Protein AF-0000000084919855 (afdb_homodimer)

Structure (mmCIF, N/CA/C/O backbone):
data_AF-0000000084919855-model_v1
#
loop_
_entity.id
_entity.type
_entity.pdbx_description
1 polymer 'Heat shock protein Hsp20'
#
loop_
_atom_site.group_PDB
_atom_site.id
_atom_site.type_symbol
_atom_site.label_atom_id
_atom_site.label_alt_id
_atom_site.label_comp_id
_atom_site.label_asym_id
_atom_site.label_entity_id
_atom_site.label_seq_id
_atom_site.pdbx_PDB_ins_code
_atom_site.Cartn_x
_atom_site.Cartn_y
_atom_site.Cartn_z
_atom_site.occupancy
_atom_site.B_iso_or_equiv
_atom_site.auth_seq_id
_atom_site.auth_comp_id
_atom_site.auth_asym_id
_atom_site.auth_atom_id
_atom_site.pdbx_PDB_model_num
ATOM 1 N N . MET A 1 1 ? 7.09 44.875 13.195 1 25.19 1 MET A N 1
ATOM 2 C CA . MET A 1 1 ? 6.082 43.844 13.383 1 25.19 1 MET A CA 1
ATOM 3 C C . MET A 1 1 ? 6.629 42.469 12.977 1 25.19 1 MET A C 1
ATOM 5 O O . MET A 1 1 ? 6.809 42.219 11.789 1 25.19 1 MET A O 1
ATOM 9 N N . SER A 1 2 ? 7.645 41.812 13.727 1 29.2 2 SER A N 1
ATOM 10 C CA . SER A 1 2 ? 8.617 40.781 13.391 1 29.2 2 SER A CA 1
ATOM 11 C C . SER A 1 2 ? 7.945 39.438 13.18 1 29.2 2 SER A C 1
ATOM 13 O O . SER A 1 2 ? 7.234 38.969 14.062 1 29.2 2 SER A O 1
ATOM 15 N N . LEU A 1 3 ? 7.383 39.25 12 1 31.14 3 LEU A N 1
ATOM 16 C CA . LEU A 1 3 ? 6.719 38.062 11.508 1 31.14 3 LEU A CA 1
ATOM 17 C C . LEU A 1 3 ? 7.523 36.812 11.867 1 31.14 3 LEU A C 1
ATOM 19 O O . LEU A 1 3 ? 8.531 36.5 11.227 1 31.14 3 LEU A O 1
ATOM 23 N N . VAL A 1 4 ? 7.641 36.5 13.18 1 34.22 4 VAL A N 1
ATOM 24 C CA . VAL A 1 4 ? 8.234 35.219 13.562 1 34.22 4 VAL A CA 1
ATOM 25 C C . VAL A 1 4 ? 7.484 34.094 12.875 1 34.22 4 VAL A C 1
ATOM 27 O O . VAL A 1 4 ? 6.297 33.875 13.133 1 34.22 4 VAL A O 1
ATOM 30 N N . LYS A 1 5 ? 7.68 33.812 11.625 1 37.69 5 LYS A N 1
ATOM 31 C CA . LYS A 1 5 ? 7.195 32.656 10.875 1 37.69 5 LYS A CA 1
ATOM 32 C C . LYS A 1 5 ? 7.277 31.391 11.727 1 37.69 5 LYS A C 1
ATOM 34 O O . LYS A 1 5 ? 8.367 30.984 12.141 1 37.69 5 LYS A O 1
ATOM 39 N N . ARG A 1 6 ? 6.246 31.125 12.586 1 36.41 6 ARG A N 1
ATOM 40 C CA . ARG A 1 6 ? 6.02 29.922 13.391 1 36.41 6 ARG A CA 1
ATOM 41 C C . ARG A 1 6 ? 6.379 28.672 12.617 1 36.41 6 ARG A C 1
ATOM 43 O O . ARG A 1 6 ? 6.012 28.516 11.453 1 36.41 6 ARG A O 1
ATOM 50 N N . ASN A 1 7 ? 7.555 28.078 12.953 1 34.56 7 ASN A N 1
ATOM 51 C CA . ASN A 1 7 ? 8.227 26.875 12.484 1 34.56 7 ASN A CA 1
ATOM 52 C C . ASN A 1 7 ? 7.258 25.703 12.383 1 34.56 7 ASN A C 1
ATOM 54 O O . ASN A 1 7 ? 6.668 25.297 13.383 1 34.56 7 ASN A O 1
ATOM 58 N N . THR A 1 8 ? 6.316 25.531 11.398 1 39.16 8 THR A N 1
ATOM 59 C CA . THR A 1 8 ? 5.539 24.391 10.93 1 39.16 8 THR A CA 1
ATOM 60 C C . THR A 1 8 ? 6.293 23.094 11.156 1 39.16 8 THR A C 1
ATOM 62 O O . THR A 1 8 ? 7.227 22.766 10.414 1 39.16 8 THR A O 1
ATOM 65 N N . VAL A 1 9 ? 6.59 22.719 12.414 1 36.38 9 VAL A N 1
ATOM 66 C CA . VAL A 1 9 ? 7.391 21.531 12.68 1 36.38 9 VAL A CA 1
ATOM 67 C C . VAL A 1 9 ? 6.602 20.281 12.281 1 36.38 9 VAL A C 1
ATOM 69 O O . VAL A 1 9 ? 5.562 19.984 12.875 1 36.38 9 VAL A O 1
ATOM 72 N N . PHE A 1 10 ? 6.031 19.969 11.102 1 43.09 10 PHE A N 1
ATOM 73 C CA . PHE A 1 10 ? 5.695 18.562 10.93 1 43.09 10 PHE A CA 1
ATOM 74 C C . PHE A 1 10 ? 6.754 17.672 11.562 1 43.09 10 PHE A C 1
ATOM 76 O O . PHE A 1 10 ? 7.941 17.984 11.539 1 43.09 10 PHE A O 1
ATOM 83 N N . PRO A 1 11 ? 6.516 16.766 12.594 1 42.44 11 PRO A N 1
ATOM 84 C CA . PRO A 1 11 ? 7.422 15.953 13.406 1 42.44 11 PRO A CA 1
ATOM 85 C C . PRO A 1 11 ? 8.695 15.555 12.664 1 42.44 11 PRO A C 1
ATOM 87 O O . PRO A 1 11 ? 8.703 15.516 11.43 1 42.44 11 PRO A O 1
ATOM 90 N N . SER A 1 12 ? 9.883 15.703 13.32 1 37.47 12 SER A N 1
ATOM 91 C CA . SER A 1 12 ? 11.086 14.875 13.328 1 37.47 12 SER A CA 1
ATOM 92 C C . SER A 1 12 ? 10.734 13.398 13.242 1 37.47 12 SER A C 1
ATOM 94 O O . SER A 1 12 ? 9.93 12.898 14.031 1 37.47 12 SER A O 1
ATOM 96 N N . LEU A 1 13 ? 10.469 12.828 12.086 1 40.84 13 LEU A N 1
ATOM 97 C CA . LEU A 1 13 ? 10.547 11.398 11.805 1 40.84 13 LEU A CA 1
ATOM 98 C C . LEU A 1 13 ? 11.562 10.719 12.711 1 40.84 13 LEU A C 1
ATOM 100 O O . LEU A 1 13 ? 12.758 10.695 12.406 1 40.84 13 LEU A O 1
ATOM 104 N N . LEU A 1 14 ? 11.539 11.164 14.008 1 37.69 14 LEU A N 1
ATOM 105 C CA . LEU A 1 14 ? 12.367 10.195 14.719 1 37.69 14 LEU A CA 1
ATOM 106 C C . LEU A 1 14 ? 12 8.766 14.32 1 37.69 14 LEU A C 1
ATOM 108 O O . LEU A 1 14 ? 10.906 8.297 14.641 1 37.69 14 LEU A O 1
ATOM 112 N N . ASN A 1 15 ? 12.164 8.461 13.117 1 40.59 15 ASN A N 1
ATOM 113 C CA . ASN A 1 15 ? 12.25 7.078 12.672 1 40.59 15 ASN A CA 1
ATOM 114 C C . ASN A 1 15 ? 12.758 6.16 13.781 1 40.59 15 ASN A C 1
ATOM 116 O O . ASN A 1 15 ? 13.961 5.965 13.93 1 40.59 15 ASN A O 1
ATOM 120 N N . GLU A 1 16 ? 12.336 6.488 15.016 1 38.56 16 GLU A N 1
ATOM 121 C CA . GLU A 1 16 ? 12.906 5.469 15.891 1 38.56 16 GLU A CA 1
ATOM 122 C C . GLU A 1 16 ? 12.672 4.066 15.328 1 38.56 16 GLU A C 1
ATOM 124 O O . GLU A 1 16 ? 11.539 3.711 14.992 1 38.56 16 GLU A O 1
ATOM 129 N N . ILE A 1 17 ? 13.508 3.689 14.531 1 38.44 17 ILE A N 1
ATOM 130 C CA . ILE A 1 17 ? 13.758 2.303 14.156 1 38.44 17 ILE A CA 1
ATOM 131 C C . ILE A 1 17 ? 13.383 1.376 15.305 1 38.44 17 ILE A C 1
ATOM 133 O O . ILE A 1 17 ? 13.977 1.434 16.391 1 38.44 17 ILE A O 1
ATOM 137 N N . LEU A 1 18 ? 12.164 1.296 15.781 1 38.28 18 LEU A N 1
ATOM 138 C CA . LEU A 1 18 ? 11.898 0.243 16.75 1 38.28 18 LEU A CA 1
ATOM 139 C C . LEU A 1 18 ? 12.906 -0.895 16.609 1 38.28 18 LEU A C 1
ATOM 141 O O . LEU A 1 18 ? 13.305 -1.242 15.5 1 38.28 18 LEU A O 1
ATOM 145 N N . ASN A 1 19 ? 13.57 -1.181 17.656 1 37.03 19 ASN A N 1
ATOM 146 C CA . ASN A 1 19 ? 14.727 -2.002 18 1 37.03 19 ASN A CA 1
ATOM 147 C C . ASN A 1 19 ? 14.836 -3.23 17.109 1 37.03 19 ASN A C 1
ATOM 149 O O . ASN A 1 19 ? 13.891 -3.562 16.391 1 37.03 19 ASN A O 1
ATOM 153 N N . THR A 1 20 ? 15.555 -4.27 17.766 1 36.66 20 THR A N 1
ATOM 154 C CA . THR A 1 20 ? 16.578 -5.273 18.016 1 36.66 20 THR A CA 1
ATOM 155 C C . THR A 1 20 ? 16.047 -6.676 17.734 1 36.66 20 THR A C 1
ATOM 157 O O . THR A 1 20 ? 15.359 -7.262 18.578 1 36.66 20 THR A O 1
ATOM 160 N N . ASP A 1 21 ? 15 -7.016 17.078 1 36.41 21 ASP A N 1
ATOM 161 C CA . ASP A 1 21 ? 15.328 -8.422 17.297 1 36.41 21 ASP A CA 1
ATOM 162 C C . ASP A 1 21 ? 16.828 -8.672 17.156 1 36.41 21 ASP A C 1
ATOM 164 O O . ASP A 1 21 ? 17.484 -8.07 16.312 1 36.41 21 ASP A O 1
ATOM 168 N N . TRP A 1 22 ? 17.547 -9.109 18.25 1 33.41 22 TRP A N 1
ATOM 169 C CA . TRP A 1 22 ? 18.859 -9.648 18.625 1 33.41 22 TRP A CA 1
ATOM 170 C C . TRP A 1 22 ? 19.484 -10.398 17.469 1 33.41 22 TRP A C 1
ATOM 172 O O . TRP A 1 22 ? 20.641 -10.82 17.547 1 33.41 22 TRP A O 1
ATOM 182 N N . TYR A 1 23 ? 18.812 -11.219 16.562 1 34.75 23 TYR A N 1
ATOM 183 C CA . TYR A 1 23 ? 19.844 -11.891 15.797 1 34.75 23 TYR A CA 1
ATOM 184 C C . TYR A 1 23 ? 20.609 -10.914 14.906 1 34.75 23 TYR A C 1
ATOM 186 O O . TYR A 1 23 ? 20.031 -9.922 14.438 1 34.75 23 TYR A O 1
ATOM 194 N N . GLY A 1 24 ? 21.938 -10.492 15.039 1 36.06 24 GLY A N 1
ATOM 195 C CA . GLY A 1 24 ? 23.109 -9.773 14.531 1 36.06 24 GLY A CA 1
ATOM 196 C C . GLY A 1 24 ? 22.984 -9.414 13.062 1 36.06 24 GLY A C 1
ATOM 197 O O . GLY A 1 24 ? 23.938 -8.93 12.461 1 36.06 24 GLY A O 1
ATOM 198 N N . GLY A 1 25 ? 22.391 -10.188 12.094 1 37.81 25 GLY A N 1
ATOM 199 C CA . GLY A 1 25 ? 22.75 -9.844 10.727 1 37.81 25 GLY A CA 1
ATOM 200 C C . GLY A 1 25 ? 22.297 -8.461 10.312 1 37.81 25 GLY A C 1
ATOM 201 O O . GLY A 1 25 ? 21.406 -7.883 10.938 1 37.81 25 GLY A O 1
ATOM 202 N N . LEU A 1 26 ? 23.188 -7.578 9.68 1 35.09 26 LEU A N 1
ATOM 203 C CA . LEU A 1 26 ? 23.109 -6.348 8.906 1 35.09 26 LEU A CA 1
ATOM 204 C C . LEU A 1 26 ? 21.75 -6.199 8.234 1 35.09 26 LEU A C 1
ATOM 206 O O . LEU A 1 26 ? 21.609 -6.418 7.031 1 35.09 26 LEU A O 1
ATOM 210 N N . GLU A 1 27 ? 20.781 -6.895 8.562 1 38.62 27 GLU A N 1
ATOM 211 C CA . GLU A 1 27 ? 19.641 -6.523 7.727 1 38.62 27 GLU A CA 1
ATOM 212 C C . GLU A 1 27 ? 19.438 -5.012 7.715 1 38.62 27 GLU A C 1
ATOM 214 O O . GLU A 1 27 ? 19.531 -4.359 8.758 1 38.62 27 GLU A O 1
ATOM 219 N N . ASN A 1 28 ? 19.969 -4.242 6.734 1 38.31 28 ASN A N 1
ATOM 220 C CA . ASN A 1 28 ? 19.625 -2.857 6.41 1 38.31 28 ASN A CA 1
ATOM 221 C C . ASN A 1 28 ? 18.312 -2.432 7.051 1 38.31 28 ASN A C 1
ATOM 223 O O . ASN A 1 28 ? 17.281 -3.066 6.84 1 38.31 28 ASN A O 1
ATOM 227 N N . ASN A 1 29 ? 18.359 -2.045 8.258 1 38.75 29 ASN A N 1
ATOM 228 C CA . ASN A 1 29 ? 17.344 -1.278 8.969 1 38.75 29 ASN A CA 1
ATOM 229 C C . ASN A 1 29 ? 16.531 -0.406 8.023 1 38.75 29 ASN A C 1
ATOM 231 O O . ASN A 1 29 ? 16.766 0.798 7.922 1 38.75 29 ASN A O 1
ATOM 235 N N . THR A 1 30 ? 16.516 -0.644 6.75 1 43.97 30 THR A N 1
ATOM 236 C CA . THR A 1 30 ? 15.492 0.142 6.074 1 43.97 30 THR A CA 1
ATOM 237 C C . THR A 1 30 ? 14.242 0.254 6.941 1 43.97 30 THR A C 1
ATOM 239 O O . THR A 1 30 ? 13.672 -0.759 7.352 1 43.97 30 THR A O 1
ATOM 242 N N . SER A 1 31 ? 14.258 1.083 7.988 1 46 31 SER A N 1
ATOM 243 C CA . SER A 1 31 ? 13.234 1.506 8.938 1 46 31 SER A CA 1
ATOM 244 C C . SER A 1 31 ? 11.836 1.152 8.43 1 46 31 SER A C 1
ATOM 246 O O . SER A 1 31 ? 11.484 1.475 7.293 1 46 31 SER A O 1
ATOM 248 N N . ASN A 1 32 ? 11.336 0.035 8.719 1 59.5 32 ASN A N 1
ATOM 249 C CA . ASN A 1 32 ? 9.93 -0.349 8.656 1 59.5 32 ASN A CA 1
ATOM 250 C C . ASN A 1 32 ? 9.016 0.85 8.867 1 59.5 32 ASN A C 1
ATOM 252 O O . ASN A 1 32 ? 8.25 0.887 9.836 1 59.5 32 ASN A O 1
ATOM 256 N N . THR A 1 33 ? 9.344 1.941 8.289 1 78.81 33 THR A N 1
ATOM 257 C CA . THR A 1 33 ? 8.508 3.121 8.453 1 78.81 33 THR A CA 1
ATOM 258 C C . THR A 1 33 ? 7.512 3.244 7.301 1 78.81 33 THR A C 1
ATOM 260 O O . THR A 1 33 ? 7.867 3.039 6.141 1 78.81 33 THR A O 1
ATOM 263 N N . ALA A 1 34 ? 6.234 3.27 7.715 1 90.62 34 ALA A N 1
ATOM 264 C CA . ALA A 1 34 ? 5.199 3.527 6.715 1 90.62 34 ALA A CA 1
ATOM 265 C C . ALA A 1 34 ? 5.414 4.879 6.043 1 90.62 34 ALA A C 1
ATOM 267 O O . ALA A 1 34 ? 5.461 5.914 6.715 1 90.62 34 ALA A O 1
ATOM 268 N N . PRO A 1 35 ? 5.652 4.914 4.738 1 92.44 35 PRO A N 1
ATOM 269 C CA . PRO A 1 35 ? 5.84 6.184 4.039 1 92.44 35 PRO A CA 1
ATOM 270 C C . PRO A 1 35 ? 4.68 7.152 4.254 1 92.44 35 PRO A C 1
ATOM 272 O O . PRO A 1 35 ? 3.523 6.73 4.328 1 92.44 35 PRO A O 1
ATOM 275 N N . VAL A 1 36 ? 5 8.492 4.273 1 94.12 36 VAL A N 1
ATOM 276 C CA . VAL A 1 36 ? 3.998 9.5 4.613 1 94.12 36 VAL A CA 1
ATOM 277 C C . VAL A 1 36 ? 4.043 10.641 3.6 1 94.12 36 VAL A C 1
ATOM 279 O O . VAL A 1 36 ? 5.125 11.055 3.176 1 94.12 36 VAL A O 1
ATOM 282 N N . ASN A 1 37 ? 2.91 11.094 3.15 1 93.44 37 ASN A N 1
ATOM 283 C CA . ASN A 1 37 ? 2.734 12.367 2.461 1 93.44 37 ASN A CA 1
ATOM 284 C C . ASN A 1 37 ? 1.953 13.359 3.312 1 93.44 37 ASN A C 1
ATOM 286 O O . ASN A 1 37 ? 0.963 13 3.949 1 93.44 37 ASN A O 1
ATOM 290 N N . ILE A 1 38 ? 2.418 14.547 3.393 1 94.44 38 ILE A N 1
ATOM 291 C CA . ILE A 1 38 ? 1.712 15.625 4.086 1 94.44 38 ILE A CA 1
ATOM 292 C C . ILE A 1 38 ? 1.534 16.812 3.146 1 94.44 38 ILE A C 1
ATOM 294 O O . ILE A 1 38 ? 2.5 17.281 2.541 1 94.44 38 ILE A O 1
ATOM 298 N N . LYS A 1 39 ? 0.313 17.203 3.053 1 93.5 39 LYS A N 1
ATOM 299 C CA . LYS A 1 39 ? -0.05 18.359 2.252 1 93.5 39 LYS A CA 1
ATOM 300 C C . LYS A 1 39 ? -0.802 19.391 3.088 1 93.5 39 LYS A C 1
ATOM 302 O O . LYS A 1 39 ? -1.518 19.031 4.027 1 93.5 39 LYS A O 1
ATOM 307 N N . GLU A 1 40 ? -0.591 20.641 2.676 1 89.75 40 GLU A N 1
ATOM 308 C CA . GLU A 1 40 ? -1.304 21.734 3.338 1 89.75 40 GLU A CA 1
ATOM 309 C C . GLU A 1 40 ? -2.02 22.625 2.324 1 89.75 40 GLU A C 1
ATOM 311 O O . GLU A 1 40 ? -1.466 22.938 1.271 1 89.75 40 GLU A O 1
ATOM 316 N N . ASN A 1 41 ? -3.236 22.922 2.592 1 88 41 ASN A N 1
ATOM 317 C CA . ASN A 1 41 ? -3.961 23.953 1.864 1 88 41 ASN A CA 1
ATOM 318 C C . ASN A 1 41 ? -4.562 24.984 2.814 1 88 41 ASN A C 1
ATOM 320 O O . ASN A 1 41 ? -4.246 25 4.004 1 88 41 ASN A O 1
ATOM 324 N N . GLU A 1 42 ? -5.293 25.891 2.35 1 87.31 42 GLU A N 1
ATOM 325 C CA . GLU A 1 42 ? -5.812 27 3.156 1 87.31 42 GLU A CA 1
ATOM 326 C C . GLU A 1 42 ? -6.773 26.484 4.227 1 87.31 42 GLU A C 1
ATOM 328 O O . GLU A 1 42 ? -6.871 27.078 5.309 1 87.31 42 GLU A O 1
ATOM 333 N N . LYS A 1 43 ? -7.34 25.359 3.984 1 92.12 43 LYS A N 1
ATOM 334 C CA . LYS A 1 43 ? -8.438 24.922 4.848 1 92.12 43 LYS A CA 1
ATOM 335 C C . LYS A 1 43 ? -7.988 23.781 5.766 1 92.12 43 LYS A C 1
ATOM 337 O O . LYS A 1 43 ? -8.516 23.641 6.871 1 92.12 43 LYS A O 1
ATOM 342 N N . ASP A 1 44 ? -7.121 22.953 5.277 1 93.94 44 ASP A N 1
ATOM 343 C CA . ASP A 1 44 ? -6.793 21.766 6.062 1 93.94 44 ASP A CA 1
ATOM 344 C C . ASP A 1 44 ? -5.406 21.25 5.703 1 93.94 44 ASP A C 1
ATOM 346 O O . ASP A 1 44 ? -4.746 21.766 4.809 1 93.94 44 ASP A O 1
ATOM 350 N N . TYR A 1 45 ? -4.91 20.328 6.539 1 93.88 45 TYR A N 1
ATOM 351 C CA . TYR A 1 45 ? -3.797 19.453 6.227 1 93.88 45 TYR A CA 1
ATOM 352 C C . TYR A 1 45 ? -4.293 18.062 5.844 1 93.88 45 TYR A C 1
ATOM 354 O O . TYR A 1 45 ? -5.285 17.578 6.395 1 93.88 45 TYR A O 1
ATOM 362 N N . THR A 1 46 ? -3.58 17.516 4.941 1 96.44 46 THR A N 1
ATOM 363 C CA . THR A 1 46 ? -3.832 16.125 4.625 1 96.44 46 THR A CA 1
ATOM 364 C C . THR A 1 46 ? -2.594 15.266 4.906 1 96.44 46 THR A C 1
ATOM 366 O O . THR A 1 46 ? -1.496 15.594 4.453 1 96.44 46 THR A O 1
ATOM 369 N N . LEU A 1 47 ? -2.773 14.305 5.699 1 96.69 47 LEU A N 1
ATOM 370 C CA . LEU A 1 47 ? -1.729 13.328 6.016 1 96.69 47 LEU A CA 1
ATOM 371 C C . LEU A 1 47 ? -2.098 11.945 5.488 1 96.69 47 LEU A C 1
ATOM 373 O O . LEU A 1 47 ? -3.162 11.422 5.812 1 96.69 47 LEU A O 1
ATOM 377 N N . GLU A 1 48 ? -1.247 11.406 4.605 1 97 48 GLU A N 1
ATOM 378 C CA . GLU A 1 48 ? -1.47 10.07 4.055 1 97 48 GLU A CA 1
ATOM 379 C C . GLU A 1 48 ? -0.347 9.117 4.453 1 97 48 GLU A C 1
ATOM 381 O O . GLU A 1 48 ? 0.833 9.43 4.293 1 97 48 GLU A O 1
ATOM 386 N N . LEU A 1 49 ? -0.722 7.973 4.957 1 96.06 49 LEU A N 1
ATOM 387 C CA . LEU A 1 49 ? 0.219 6.914 5.312 1 96.06 49 LEU A CA 1
ATOM 388 C C . LEU A 1 49 ? 0.012 5.688 4.434 1 96.06 49 LEU A C 1
ATOM 390 O O . LEU A 1 49 ? -1.121 5.238 4.238 1 96.06 49 LEU A O 1
ATOM 394 N N . LEU A 1 50 ? 1.076 5.27 3.852 1 93.75 50 LEU A N 1
ATOM 395 C CA . LEU A 1 50 ? 1.014 4.055 3.043 1 93.75 50 LEU A CA 1
ATOM 396 C C . LEU A 1 50 ? 1.063 2.812 3.926 1 93.75 50 LEU A C 1
ATOM 398 O O . LEU A 1 50 ? 2.086 2.531 4.555 1 93.75 50 LEU A O 1
ATOM 402 N N . ALA A 1 51 ? -0.056 2.057 3.951 1 94.25 51 ALA A N 1
ATOM 403 C CA . ALA A 1 51 ? -0.168 0.866 4.793 1 94.25 51 ALA A CA 1
ATOM 404 C C . ALA A 1 51 ? -1 -0.213 4.105 1 94.25 51 ALA A C 1
ATOM 406 O O . ALA A 1 51 ? -2.062 -0.596 4.598 1 94.25 51 ALA A O 1
ATOM 407 N N . PRO A 1 52 ? -0.505 -0.744 3.105 1 95.19 52 PRO A N 1
ATOM 408 C CA . PRO A 1 52 ? -1.271 -1.781 2.41 1 95.19 52 PRO A CA 1
ATOM 409 C C . PRO A 1 52 ? -1.37 -3.078 3.211 1 95.19 52 PRO A C 1
ATOM 411 O O . PRO A 1 52 ? -0.515 -3.352 4.059 1 95.19 52 PRO A O 1
ATOM 414 N N . GLY A 1 53 ? -2.377 -3.879 2.889 1 94.62 53 GLY A N 1
ATOM 415 C CA . GLY A 1 53 ? -2.525 -5.207 3.463 1 94.62 53 GLY A CA 1
ATOM 416 C C . GLY A 1 53 ? -3.08 -5.188 4.875 1 94.62 53 GLY A C 1
ATOM 417 O O . GLY A 1 53 ? -3.045 -6.203 5.574 1 94.62 53 GLY A O 1
ATOM 418 N N . ARG A 1 54 ? -3.566 -4.02 5.238 1 94 54 ARG A N 1
ATOM 419 C CA . ARG A 1 54 ? -4.117 -3.875 6.582 1 94 54 ARG A CA 1
ATOM 420 C C . ARG A 1 54 ? -5.641 -3.783 6.539 1 94 54 ARG A C 1
ATOM 422 O O . ARG A 1 54 ? -6.23 -3.662 5.465 1 94 54 ARG A O 1
ATOM 429 N N . GLU A 1 55 ? -6.199 -3.996 7.73 1 94.75 55 GLU A N 1
ATOM 430 C CA . GLU A 1 55 ? -7.605 -3.674 7.957 1 94.75 55 GLU A CA 1
ATOM 431 C C . GLU A 1 55 ? -7.75 -2.459 8.867 1 94.75 55 GLU A C 1
ATOM 433 O O . GLU A 1 55 ? -6.832 -2.123 9.617 1 94.75 55 GLU A O 1
ATOM 438 N N . LYS A 1 56 ? -8.938 -1.83 8.781 1 94.88 56 LYS A N 1
ATOM 439 C CA . LYS A 1 56 ? -9.188 -0.621 9.555 1 94.88 56 LYS A CA 1
ATOM 440 C C . LYS A 1 56 ? -8.945 -0.866 11.047 1 94.88 56 LYS A C 1
ATOM 442 O O . LYS A 1 56 ? -8.422 0.003 11.742 1 94.88 56 LYS A O 1
ATOM 447 N N . GLU A 1 57 ? -9.281 -2.055 11.5 1 94.81 57 GLU A N 1
ATOM 448 C CA . GLU A 1 57 ? -9.227 -2.367 12.922 1 94.81 57 GLU A CA 1
ATOM 449 C C . GLU A 1 57 ? -7.793 -2.598 13.383 1 94.81 57 GLU A C 1
ATOM 451 O O . GLU A 1 57 ? -7.52 -2.641 14.586 1 94.81 57 GLU A O 1
ATOM 456 N N . ASP A 1 58 ? -6.922 -2.711 12.438 1 94.44 58 ASP A N 1
ATOM 457 C CA . ASP A 1 58 ? -5.531 -2.994 12.781 1 94.44 58 ASP A CA 1
ATOM 458 C C . ASP A 1 58 ? -4.844 -1.757 13.359 1 94.44 58 ASP A C 1
ATOM 460 O O . ASP A 1 58 ? -3.82 -1.868 14.031 1 94.44 58 ASP A O 1
ATOM 464 N N . PHE A 1 59 ? -5.398 -0.593 13.086 1 96.06 59 PHE A N 1
ATOM 465 C CA . PHE A 1 59 ? -4.695 0.646 13.406 1 96.06 59 PHE A CA 1
ATOM 466 C C . PHE A 1 59 ? -5.043 1.121 14.812 1 96.06 59 PHE A C 1
ATOM 468 O O . PHE A 1 59 ? -6.207 1.088 15.211 1 96.06 59 PHE A O 1
ATOM 475 N N . ASN A 1 60 ? -4.031 1.454 15.492 1 96.5 60 ASN A N 1
ATOM 476 C CA . ASN A 1 60 ? -4.176 2.227 16.719 1 96.5 60 ASN A CA 1
ATOM 477 C C . ASN A 1 60 ? -3.828 3.695 16.5 1 96.5 60 ASN A C 1
ATOM 479 O O . ASN A 1 60 ? -2.691 4.027 16.156 1 96.5 60 ASN A O 1
ATOM 483 N N . ILE A 1 61 ? -4.785 4.547 16.703 1 96.75 61 ILE A N 1
ATOM 484 C CA . ILE A 1 61 ? -4.617 5.977 16.453 1 96.75 61 ILE A CA 1
ATOM 485 C C . ILE A 1 61 ? -4.945 6.758 17.734 1 96.75 61 ILE A C 1
ATOM 487 O O . ILE A 1 61 ? -6.023 6.598 18.297 1 96.75 61 ILE A O 1
ATOM 491 N N . GLU A 1 62 ? -4.02 7.598 18.062 1 96.25 62 GLU A N 1
ATOM 492 C CA . GLU A 1 62 ? -4.203 8.391 19.281 1 96.25 62 GLU A CA 1
ATOM 493 C C . GLU A 1 62 ? -3.709 9.82 19.078 1 96.25 62 GLU A C 1
ATOM 495 O O . GLU A 1 62 ? -2.732 10.055 18.375 1 96.25 62 GLU A O 1
ATOM 500 N N . ILE A 1 63 ? -4.426 10.68 19.734 1 94.81 63 ILE A N 1
ATOM 501 C CA . ILE A 1 63 ? -3.965 12.062 19.812 1 94.81 63 ILE A CA 1
ATOM 502 C C . ILE A 1 63 ? -3.844 12.484 21.266 1 94.81 63 ILE A C 1
ATOM 504 O O . ILE A 1 63 ? -4.785 12.328 22.047 1 94.81 63 ILE A O 1
ATOM 508 N N . ASP A 1 64 ? -2.674 12.938 21.594 1 93.31 64 ASP A N 1
ATOM 509 C CA . ASP A 1 64 ? -2.414 13.445 22.938 1 93.31 64 ASP A CA 1
ATOM 510 C C . ASP A 1 64 ? -1.489 14.656 22.906 1 93.31 64 ASP A C 1
ATOM 512 O O . ASP A 1 64 ? -0.37 14.578 22.391 1 93.31 64 ASP A O 1
ATOM 516 N N . LYS A 1 65 ? -1.929 15.828 23.453 1 90.94 65 LYS A N 1
ATOM 517 C CA . LYS A 1 65 ? -1.137 17.062 23.516 1 90.94 65 LYS A CA 1
ATOM 518 C C . LYS A 1 65 ? -0.58 17.422 22.141 1 90.94 65 LYS A C 1
ATOM 520 O O . LYS A 1 65 ? 0.625 17.641 22 1 90.94 65 LYS A O 1
ATOM 525 N N . ASN A 1 66 ? -1.316 17.391 21.156 1 91.56 66 ASN A N 1
ATOM 526 C CA . ASN A 1 66 ? -1.021 17.828 19.797 1 91.56 66 ASN A CA 1
ATOM 527 C C . ASN A 1 66 ? -0.077 16.859 19.094 1 91.56 66 ASN A C 1
ATOM 529 O O . ASN A 1 66 ? 0.58 17.219 18.125 1 91.56 66 ASN A O 1
ATOM 533 N N . ILE A 1 67 ? -0.025 15.664 19.734 1 93.38 67 ILE A N 1
ATOM 534 C CA . ILE A 1 67 ? 0.787 14.633 19.094 1 93.38 67 ILE A CA 1
ATOM 535 C C . ILE A 1 67 ? -0.116 13.531 18.547 1 93.38 67 ILE A C 1
ATOM 537 O O . ILE A 1 67 ? -0.881 12.922 19.297 1 93.38 67 ILE A O 1
ATOM 541 N N . LEU A 1 68 ? -0.117 13.352 17.281 1 95.19 68 LEU A N 1
ATOM 542 C CA . LEU A 1 68 ? -0.825 12.258 16.625 1 95.19 68 LEU A CA 1
ATOM 543 C C . LEU A 1 68 ? 0.065 11.023 16.531 1 95.19 68 LEU A C 1
ATOM 545 O O . LEU A 1 68 ? 1.161 11.094 15.961 1 95.19 68 LEU A O 1
ATOM 549 N N . SER A 1 69 ? -0.362 9.898 17.125 1 94.56 69 SER A N 1
ATOM 550 C CA . SER A 1 69 ? 0.369 8.633 17.062 1 94.56 69 SER A CA 1
ATOM 551 C C . SER A 1 69 ? -0.421 7.578 16.281 1 94.56 69 SER A C 1
ATOM 553 O O . SER A 1 69 ? -1.599 7.352 16.578 1 94.56 69 SER A O 1
ATOM 555 N N . VAL A 1 70 ? 0.226 7 15.312 1 95.56 70 VAL A N 1
ATOM 556 C CA . VAL A 1 70 ? -0.381 5.93 14.531 1 95.56 70 VAL A CA 1
ATOM 557 C C . VAL A 1 70 ? 0.505 4.688 14.578 1 95.56 70 VAL A C 1
ATOM 559 O O . VAL A 1 70 ? 1.709 4.766 14.328 1 95.56 70 VAL A O 1
ATOM 562 N N . SER A 1 71 ? -0.094 3.605 14.938 1 93.88 71 SER A N 1
ATOM 563 C CA . SER A 1 71 ? 0.714 2.393 15.008 1 93.88 71 SER A CA 1
ATOM 564 C C . SER A 1 71 ? -0.095 1.167 14.594 1 93.88 71 SER A C 1
ATOM 566 O O . SER A 1 71 ? -1.325 1.176 14.664 1 93.88 71 SER A O 1
ATOM 568 N N . VAL A 1 72 ? 0.576 0.207 14.078 1 91.94 72 VAL A N 1
ATOM 569 C CA . VAL A 1 72 ? 0.039 -1.121 13.805 1 91.94 72 VAL A CA 1
ATOM 570 C C . VAL A 1 72 ? 1 -2.186 14.328 1 91.94 72 VAL A C 1
ATOM 572 O O . VAL A 1 72 ? 2.219 -2.053 14.195 1 91.94 72 VAL A O 1
ATOM 575 N N . LEU A 1 73 ? 0.5 -3.16 14.961 1 84.12 73 LEU A N 1
ATOM 576 C CA . LEU A 1 73 ? 1.31 -4.27 15.445 1 84.12 73 LEU A CA 1
ATOM 577 C C . LEU A 1 73 ? 1.076 -5.523 14.609 1 84.12 73 LEU A C 1
ATOM 579 O O . LEU A 1 73 ? -0.055 -5.801 14.203 1 84.12 73 LEU A O 1
ATOM 583 N N . ASP A 1 74 ? 2.234 -5.887 14.125 1 72 74 ASP A N 1
ATOM 584 C CA . ASP A 1 74 ? 2.139 -7.117 13.344 1 72 74 ASP A CA 1
ATOM 585 C C . ASP A 1 74 ? 1.481 -8.234 14.156 1 72 74 ASP A C 1
ATOM 587 O O . ASP A 1 74 ? 1.79 -8.414 15.336 1 72 74 ASP A O 1
ATOM 591 N N . GLU A 1 75 ? 0.285 -8.406 13.992 1 58.38 75 GLU A N 1
ATOM 592 C CA . GLU A 1 75 ? -0.12 -9.641 14.648 1 58.38 75 GLU A CA 1
ATOM 593 C C . GLU A 1 75 ? 0.761 -10.812 14.211 1 58.38 75 GLU A C 1
ATOM 595 O O . GLU A 1 75 ? 1.326 -10.789 13.117 1 58.38 75 GLU A O 1
ATOM 600 N N . LYS A 1 76 ? 1.332 -11.664 15.117 1 51.41 76 LYS A N 1
ATOM 601 C CA . LYS A 1 76 ? 2.062 -12.891 14.82 1 51.41 76 LYS A CA 1
ATOM 602 C C . LYS A 1 76 ? 1.659 -13.445 13.453 1 51.41 76 LYS A C 1
ATOM 604 O O . LYS A 1 76 ? 0.484 -13.734 13.219 1 51.41 76 LYS A O 1
ATOM 609 N N . VAL A 1 77 ? 2.105 -12.812 12.367 1 47.34 77 VAL A N 1
ATOM 610 C CA . V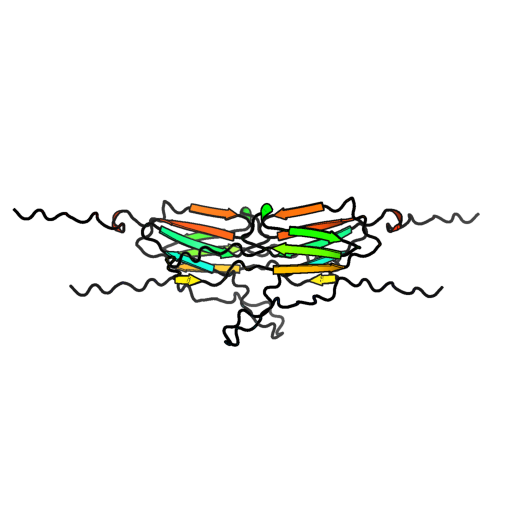AL A 1 77 ? 2.029 -13.68 11.195 1 47.34 77 VAL A CA 1
ATOM 611 C C . VAL A 1 77 ? 2.104 -15.141 11.625 1 47.34 77 VAL A C 1
ATOM 613 O O . VAL A 1 77 ? 3.045 -15.547 12.305 1 47.34 77 VAL A O 1
ATOM 616 N N . LYS A 1 78 ? 1.134 -15.789 11.805 1 45.31 78 LYS A N 1
ATOM 617 C CA . LYS A 1 78 ? 1.195 -17.25 11.672 1 45.31 78 LYS A CA 1
ATOM 618 C C . LYS A 1 78 ? 2.188 -17.656 10.594 1 45.31 78 LYS A C 1
ATOM 620 O O . LYS A 1 78 ? 1.956 -17.422 9.406 1 45.31 78 LYS A O 1
ATOM 625 N N . THR A 1 79 ? 3.475 -17.188 10.703 1 46.06 79 THR A N 1
ATOM 626 C CA . THR A 1 79 ? 4.375 -17.984 9.875 1 46.06 79 THR A CA 1
ATOM 627 C C . THR A 1 79 ? 3.803 -19.391 9.656 1 46.06 79 THR A C 1
ATOM 629 O O . THR A 1 79 ? 3.756 -20.203 10.578 1 46.06 79 THR A O 1
ATOM 632 N N . ASP A 1 80 ? 2.73 -19.359 9.266 1 46.66 80 ASP A N 1
ATOM 633 C CA . ASP A 1 80 ? 2.494 -20.766 8.961 1 46.66 80 ASP A CA 1
ATOM 634 C C . ASP A 1 80 ? 3.729 -21.391 8.328 1 46.66 80 ASP A C 1
ATOM 636 O O . ASP A 1 80 ? 4.105 -21.047 7.203 1 46.66 80 ASP A O 1
ATOM 640 N N . VAL A 1 81 ? 4.734 -21.656 9.109 1 50.78 81 VAL A N 1
ATOM 641 C CA . VAL A 1 81 ? 5.918 -22.469 8.844 1 50.78 81 VAL A CA 1
ATOM 642 C C . VAL A 1 81 ? 5.73 -23.234 7.539 1 50.78 81 VAL A C 1
ATOM 644 O O . VAL A 1 81 ? 6.695 -23.5 6.812 1 50.78 81 VAL A O 1
ATOM 647 N N . ASN A 1 82 ? 4.488 -23.469 7.195 1 56.84 82 ASN A N 1
ATOM 648 C CA . ASN A 1 82 ? 4.332 -24.422 6.105 1 56.84 82 ASN A CA 1
ATOM 649 C C . ASN A 1 82 ? 3.992 -23.734 4.793 1 56.84 82 ASN A C 1
ATOM 651 O O . ASN A 1 82 ? 3.699 -24.391 3.793 1 56.84 82 ASN A O 1
ATOM 655 N N . GLU A 1 83 ? 4.023 -22.297 4.801 1 68.25 83 GLU A N 1
ATOM 656 C CA . GLU A 1 83 ? 3.688 -21.734 3.496 1 68.25 83 GLU A CA 1
ATOM 657 C C . GLU A 1 83 ? 4.922 -21.641 2.602 1 68.25 83 GLU A C 1
ATOM 659 O O . GLU A 1 83 ? 5.98 -21.188 3.041 1 68.25 83 GLU A O 1
ATOM 664 N N . LYS A 1 84 ? 4.992 -22.406 1.594 1 78.56 84 LYS A N 1
ATOM 665 C CA . LYS A 1 84 ? 6.07 -22.438 0.612 1 78.56 84 LYS A CA 1
ATOM 666 C C . LYS A 1 84 ? 5.973 -21.25 -0.35 1 78.56 84 LYS A C 1
ATOM 668 O O . LYS A 1 84 ? 5.148 -21.266 -1.266 1 78.56 84 LYS A O 1
ATOM 673 N N . PHE A 1 85 ? 6.742 -20.156 -0.065 1 85.75 85 PHE A N 1
ATOM 674 C CA . PHE A 1 85 ? 6.809 -19.031 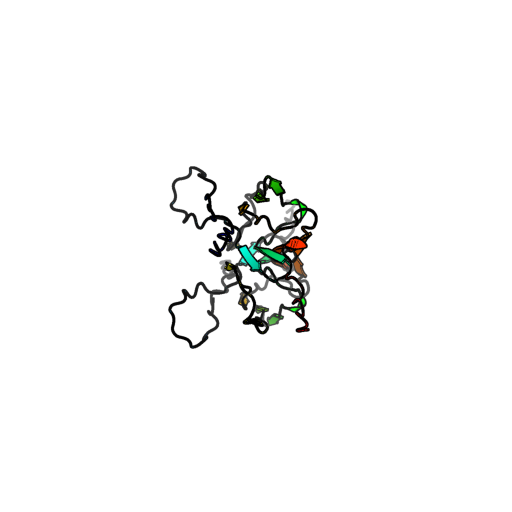-1 1 85.75 85 PHE A CA 1
ATOM 675 C C . PHE A 1 85 ? 7.82 -19.312 -2.105 1 85.75 85 PHE A C 1
ATOM 677 O O . PHE A 1 85 ? 8.961 -19.672 -1.831 1 85.75 85 PHE A O 1
ATOM 684 N N . SER A 1 86 ? 7.305 -19.234 -3.23 1 87.38 86 SER A N 1
ATOM 685 C CA . SER A 1 86 ? 8.25 -19.281 -4.34 1 87.38 86 SER A CA 1
ATOM 686 C C . SER A 1 86 ? 8.906 -17.906 -4.562 1 87.38 86 SER A C 1
ATOM 688 O O . SER A 1 86 ? 10.031 -17.828 -5.059 1 87.38 86 SER A O 1
ATOM 690 N N . LEU A 1 87 ? 8.18 -16.812 -4.277 1 88 87 LEU A N 1
ATOM 691 C CA . LEU A 1 87 ? 8.672 -15.453 -4.348 1 88 87 LEU A CA 1
ATOM 692 C C . LEU A 1 87 ? 8.07 -14.594 -3.234 1 88 87 LEU A C 1
ATOM 694 O O . LEU A 1 87 ? 6.859 -14.617 -3.023 1 88 87 LEU A O 1
ATOM 698 N N . LYS A 1 88 ? 8.836 -14 -2.463 1 89.5 88 LYS A 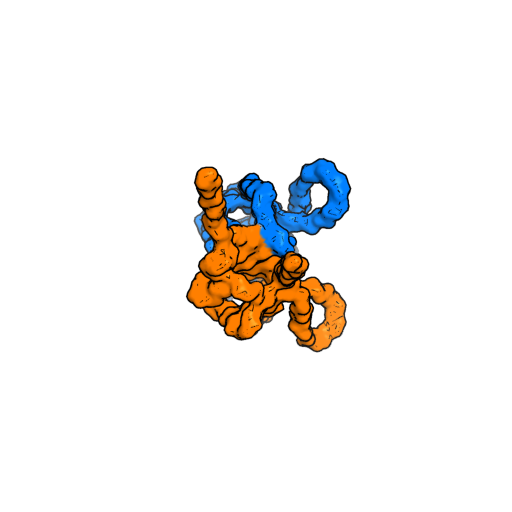N 1
ATOM 699 C CA . LYS A 1 88 ? 8.391 -13.102 -1.404 1 89.5 88 LYS A CA 1
ATOM 700 C C . LYS A 1 88 ? 9.133 -11.773 -1.466 1 89.5 88 LYS A C 1
ATOM 702 O O . LYS A 1 88 ? 10.289 -11.688 -1.056 1 89.5 88 LYS A O 1
ATOM 707 N N . GLU A 1 89 ? 8.438 -10.75 -1.978 1 89.88 89 GLU A N 1
ATOM 708 C CA . GLU A 1 89 ? 9.086 -9.453 -2.152 1 89.88 89 GLU A CA 1
ATOM 709 C C . GLU A 1 89 ? 8.617 -8.461 -1.094 1 89.88 89 GLU A C 1
ATOM 711 O O . GLU A 1 89 ? 9.219 -7.391 -0.931 1 89.88 89 GLU A O 1
ATOM 716 N N . PHE A 1 90 ? 7.516 -8.773 -0.412 1 85.38 90 PHE A N 1
ATOM 717 C CA . PHE A 1 90 ? 7.066 -7.836 0.608 1 85.38 90 PHE A CA 1
ATOM 718 C C . PHE A 1 90 ? 6.453 -8.57 1.791 1 85.38 90 PHE A C 1
ATOM 720 O O . PHE A 1 90 ? 6.09 -9.742 1.678 1 85.38 90 PHE A O 1
ATOM 727 N N . SER A 1 91 ? 6.414 -7.902 2.879 1 85.94 91 SER A N 1
ATOM 728 C CA . SER A 1 91 ? 5.746 -8.328 4.105 1 85.94 91 SER A CA 1
ATOM 729 C C . SER A 1 91 ? 5.078 -7.156 4.812 1 85.94 91 SER A C 1
ATOM 731 O O . SER A 1 91 ? 5.531 -6.016 4.695 1 85.94 91 SER A O 1
ATOM 733 N N . VAL A 1 92 ? 4.016 -7.504 5.363 1 84.06 92 VAL A N 1
ATOM 734 C CA . VAL A 1 92 ? 3.32 -6.496 6.16 1 84.06 92 VAL A CA 1
ATOM 735 C C . VAL A 1 92 ? 3.936 -6.43 7.555 1 84.06 92 VAL A C 1
ATOM 737 O O . VAL A 1 92 ? 3.811 -7.367 8.344 1 84.06 92 VAL A O 1
ATOM 740 N N . LYS A 1 93 ? 4.562 -5.328 7.824 1 83 93 LYS A N 1
ATOM 741 C CA . LYS A 1 93 ? 5.289 -5.203 9.086 1 83 93 LYS A CA 1
ATOM 742 C C . LYS A 1 93 ? 4.641 -4.16 9.992 1 83 93 LYS A C 1
ATOM 744 O O . LYS A 1 93 ? 3.885 -3.307 9.523 1 83 93 LYS A O 1
ATOM 749 N N . SER A 1 94 ? 4.879 -4.418 11.211 1 88.69 94 SER A N 1
ATOM 750 C CA . SER A 1 94 ? 4.441 -3.414 12.172 1 88.69 94 SER A CA 1
ATOM 751 C C . SER A 1 94 ? 5.133 -2.076 11.93 1 88.69 94 SER A C 1
ATOM 753 O O . SER A 1 94 ? 6.234 -2.033 11.375 1 88.69 94 SER A O 1
ATOM 755 N N . PHE A 1 95 ? 4.469 -1.007 12.32 1 88.12 95 PHE A N 1
ATOM 756 C CA . PHE A 1 95 ? 5.09 0.312 12.266 1 88.12 95 PHE A CA 1
ATOM 757 C C . PHE A 1 95 ? 4.492 1.236 13.32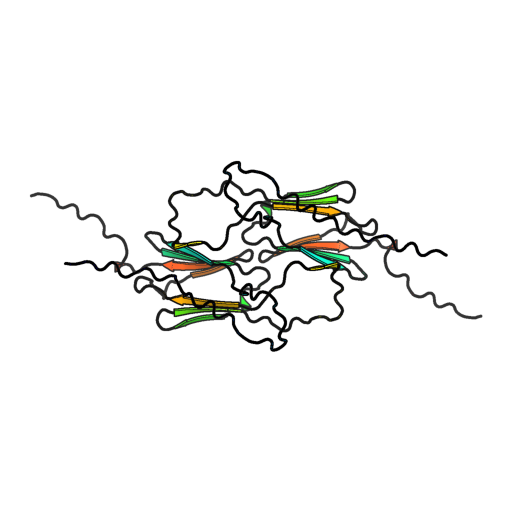 1 88.12 95 PHE A C 1
ATOM 759 O O . PHE A 1 95 ? 3.434 0.943 13.883 1 88.12 95 PHE A O 1
ATOM 766 N N . LYS A 1 96 ? 5.16 2.326 13.555 1 91.62 96 LYS A N 1
ATOM 767 C CA . LYS A 1 96 ? 4.688 3.412 14.406 1 91.62 96 LYS A CA 1
ATOM 768 C C . LYS A 1 96 ? 5.195 4.762 13.914 1 91.62 96 LYS A C 1
ATOM 770 O O . LYS A 1 96 ? 6.395 4.93 13.672 1 91.62 96 LYS A O 1
ATOM 775 N N . ARG A 1 97 ? 4.25 5.625 13.703 1 92.62 97 ARG A N 1
ATOM 776 C CA . ARG A 1 97 ? 4.574 6.992 13.32 1 92.62 97 ARG A CA 1
ATOM 777 C C . ARG A 1 97 ? 3.93 8 14.266 1 92.62 97 ARG A C 1
ATOM 779 O O . ARG A 1 97 ? 2.797 7.801 14.711 1 92.62 97 ARG A O 1
ATOM 786 N N . THR A 1 98 ? 4.672 9.047 14.5 1 94 98 THR A N 1
ATOM 787 C CA . THR A 1 98 ? 4.141 10.141 15.312 1 94 98 THR A CA 1
ATOM 788 C C . THR A 1 98 ? 4.324 11.477 14.602 1 94 98 THR A C 1
ATOM 790 O O . THR A 1 98 ? 5.34 11.703 13.945 1 94 98 THR A O 1
ATOM 793 N N . PHE A 1 99 ? 3.355 12.328 14.844 1 92.75 99 PHE A N 1
ATOM 794 C CA . PHE A 1 99 ? 3.357 13.641 14.203 1 92.75 99 PHE A CA 1
ATOM 795 C C . PHE A 1 99 ? 2.969 14.727 15.195 1 92.75 99 PHE A C 1
ATOM 797 O O . PHE A 1 99 ? 1.984 14.586 15.922 1 92.75 99 PHE A O 1
ATOM 804 N N . SER A 1 100 ? 3.717 15.789 15.18 1 94 100 SER A N 1
ATOM 805 C CA . SER A 1 100 ? 3.307 16.969 15.93 1 94 100 SER A CA 1
ATOM 806 C C . SER A 1 100 ? 2.312 17.812 15.141 1 94 100 SER A C 1
ATOM 808 O O . SER A 1 100 ? 2.596 18.219 14.008 1 94 100 SER A O 1
ATOM 810 N N . LEU A 1 101 ? 1.231 18.094 15.742 1 93.19 101 LEU A N 1
ATOM 811 C CA . LEU A 1 101 ? 0.191 18.859 15.062 1 93.19 101 LEU A CA 1
ATOM 812 C C . LEU A 1 101 ? 0.285 20.344 15.406 1 93.19 101 LEU A C 1
ATOM 814 O O . LEU A 1 101 ? 0.395 20.703 16.578 1 93.19 101 LEU A O 1
ATOM 818 N N . PRO A 1 102 ? 0.168 21.125 14.375 1 91.19 102 PRO A N 1
ATOM 819 C CA . PRO A 1 102 ? 0.139 22.562 14.664 1 91.19 102 PRO A CA 1
ATOM 820 C C . PRO A 1 102 ? -1.077 22.969 15.492 1 91.19 102 PRO A C 1
ATOM 822 O O . PRO A 1 102 ? -2.117 22.312 15.438 1 91.19 102 PRO A O 1
ATOM 825 N N . ASP A 1 103 ? -0.948 24.125 16.125 1 90.25 103 ASP A N 1
ATOM 826 C CA . ASP A 1 103 ? -2.012 24.625 16.984 1 90.25 103 ASP A CA 1
ATOM 827 C C . ASP A 1 103 ? -3.209 25.094 16.156 1 90.25 103 ASP A C 1
ATOM 829 O O . ASP A 1 103 ? -4.312 25.25 16.672 1 90.25 103 ASP A O 1
ATOM 833 N N . THR A 1 104 ? -3.027 25.281 15 1 90.88 104 THR A N 1
ATOM 834 C CA . THR A 1 104 ? -4.066 25.797 14.125 1 90.88 104 THR A CA 1
ATOM 835 C C . THR A 1 104 ? -5.055 24.703 13.727 1 90.88 104 THR A C 1
ATOM 837 O O . THR A 1 104 ? -6.094 24.984 13.133 1 90.88 104 THR A O 1
ATOM 840 N N . ILE A 1 105 ? -4.855 23.5 14.07 1 93.44 105 ILE A N 1
ATOM 841 C CA . ILE A 1 105 ? -5.695 22.391 13.664 1 93.44 105 ILE A CA 1
ATOM 842 C C . ILE A 1 105 ? -6.875 22.25 14.625 1 93.44 105 ILE A C 1
ATOM 844 O O . ILE A 1 105 ? -6.711 22.375 15.836 1 93.44 105 ILE A O 1
ATOM 848 N N . ASN A 1 106 ? -7.992 22.141 14.094 1 93.31 106 ASN A N 1
ATOM 849 C CA . ASN A 1 106 ? -9.172 21.766 14.875 1 93.31 106 ASN A CA 1
ATOM 850 C C . ASN A 1 106 ? -9.227 20.266 15.133 1 93.31 106 ASN A C 1
ATOM 852 O O . ASN A 1 106 ? -9.742 19.516 14.297 1 93.31 106 ASN A O 1
ATOM 856 N N . GLU A 1 107 ? -8.789 19.781 16.266 1 91.25 107 GLU A N 1
ATOM 857 C CA . GLU A 1 107 ? -8.633 18.375 16.562 1 91.25 107 GLU A CA 1
ATOM 858 C C . GLU A 1 107 ? -9.984 17.672 16.656 1 91.25 107 GLU A C 1
ATOM 860 O O . GLU A 1 107 ? -10.07 16.453 16.453 1 91.25 107 GLU A O 1
ATOM 865 N N . ASP A 1 108 ? -11.062 18.406 16.922 1 91.38 108 ASP A N 1
ATOM 866 C CA . ASP A 1 108 ? -12.391 17.828 17.094 1 91.38 108 ASP A CA 1
ATOM 867 C C . ASP A 1 108 ? -13.016 17.469 15.75 1 91.38 108 ASP A C 1
ATOM 869 O O . ASP A 1 108 ? -14.008 16.734 15.695 1 91.38 108 ASP A O 1
ATOM 873 N N . SER A 1 109 ? -12.383 17.875 14.711 1 93.56 109 SER A N 1
ATOM 874 C CA . SER A 1 109 ? -13 17.672 13.406 1 93.56 109 SER A CA 1
ATOM 875 C C . SER A 1 109 ? -12.117 16.812 12.508 1 93.56 109 SER A C 1
ATOM 877 O O . SER A 1 109 ? -12.289 16.812 11.281 1 93.56 1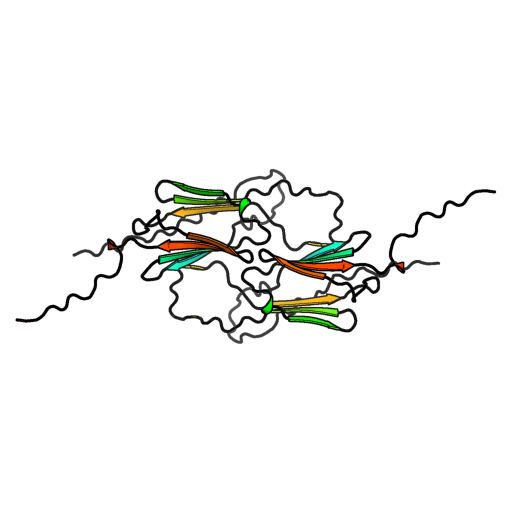09 SER A O 1
ATOM 879 N N . ILE A 1 110 ? -11.234 16.188 13.102 1 95.5 110 ILE A N 1
ATOM 880 C CA . ILE A 1 110 ? -10.32 15.359 12.328 1 95.5 110 ILE A CA 1
ATOM 881 C C . ILE A 1 110 ? -11.078 14.172 11.727 1 95.5 110 ILE A C 1
ATOM 883 O O . ILE A 1 110 ? -11.898 13.547 12.406 1 95.5 110 ILE A O 1
ATOM 887 N N . ASN A 1 111 ? -10.867 13.945 10.453 1 97.06 111 ASN A N 1
ATOM 888 C CA . ASN A 1 111 ? -11.43 12.789 9.766 1 97.06 111 ASN A CA 1
ATOM 889 C C . ASN A 1 111 ? -10.344 11.828 9.297 1 97.06 111 ASN A C 1
ATOM 891 O O . ASN A 1 111 ? -9.297 12.258 8.805 1 97.06 111 ASN A O 1
ATOM 895 N N . VAL A 1 112 ? -10.633 10.531 9.477 1 97.69 112 VAL A N 1
ATOM 896 C CA . VAL A 1 112 ? -9.664 9.5 9.102 1 97.69 112 VAL A CA 1
ATOM 897 C C . VAL A 1 112 ? -10.344 8.453 8.227 1 97.69 112 VAL A C 1
ATOM 899 O O . VAL A 1 112 ? -11.438 7.969 8.555 1 97.69 112 VAL A O 1
ATOM 902 N N . THR A 1 113 ? -9.773 8.102 7.129 1 97.94 113 THR A N 1
ATOM 903 C CA . THR A 1 113 ? -10.273 7.043 6.254 1 97.94 113 THR A CA 1
ATOM 904 C C . THR A 1 113 ? -9.148 6.09 5.863 1 97.94 113 THR A C 1
ATOM 906 O O . THR A 1 113 ? -7.977 6.48 5.836 1 97.94 113 THR A O 1
ATOM 909 N N . TYR A 1 114 ? -9.445 4.867 5.734 1 97.75 114 TYR A N 1
ATOM 910 C CA . TYR A 1 114 ? -8.539 3.867 5.18 1 97.75 114 TYR A CA 1
ATOM 911 C C . TYR A 1 114 ? -9.117 3.238 3.92 1 97.75 114 TYR A C 1
ATOM 913 O O . TYR A 1 114 ? -10.125 2.529 3.98 1 97.75 114 TYR A O 1
ATOM 921 N N . LYS A 1 115 ? -8.469 3.551 2.803 1 97 115 LYS A N 1
ATOM 922 C CA . LYS A 1 115 ? -8.938 3.059 1.511 1 97 115 LYS A CA 1
ATOM 923 C C . LYS A 1 115 ? -7.766 2.643 0.625 1 97 115 LYS A C 1
ATOM 925 O O . LYS A 1 115 ? -6.781 3.375 0.503 1 97 115 LYS A O 1
ATOM 930 N N . ASN A 1 116 ? -7.832 1.413 0.068 1 97.06 116 ASN A N 1
ATOM 931 C CA . ASN A 1 116 ? -6.883 0.917 -0.924 1 97.06 116 ASN A CA 1
ATOM 932 C C . ASN A 1 116 ? -5.445 1.003 -0.419 1 97.06 116 ASN A C 1
ATOM 934 O O . ASN A 1 116 ? -4.547 1.396 -1.162 1 97.06 116 ASN A O 1
ATOM 938 N N . GLY A 1 117 ? -5.312 0.73 0.87 1 96.81 117 GLY A N 1
ATOM 939 C CA . GLY A 1 117 ? -3.988 0.599 1.452 1 96.81 117 GLY A CA 1
ATOM 940 C C . GLY A 1 117 ? -3.406 1.922 1.913 1 96.81 117 GLY A C 1
ATOM 941 O O . GLY A 1 117 ? -2.227 1.997 2.266 1 96.81 117 GLY A O 1
ATOM 942 N N . VAL A 1 118 ? -4.203 2.986 1.872 1 97.19 118 VAL A N 1
ATOM 943 C CA . VAL A 1 118 ? -3.74 4.305 2.291 1 97.19 118 VAL A CA 1
ATOM 944 C C . VAL A 1 118 ? -4.586 4.805 3.461 1 97.19 118 VAL A C 1
ATOM 946 O O . VAL A 1 118 ? -5.812 4.859 3.369 1 97.19 118 VAL A O 1
ATOM 949 N N . LEU A 1 119 ? -3.957 5.113 4.527 1 97.94 119 LEU A N 1
ATOM 950 C CA . LEU A 1 119 ? -4.598 5.766 5.664 1 97.94 119 LEU A CA 1
ATOM 951 C C . LEU A 1 119 ? -4.516 7.285 5.531 1 97.94 119 LEU A C 1
ATOM 953 O O . LEU A 1 119 ? -3.424 7.855 5.523 1 97.94 119 LEU A O 1
ATOM 957 N N . LYS A 1 120 ? -5.656 7.918 5.488 1 98.12 120 LYS A N 1
ATOM 958 C CA . LYS A 1 120 ? -5.695 9.352 5.207 1 98.12 120 LYS A CA 1
ATOM 959 C C . LYS A 1 120 ? -6.328 10.117 6.359 1 98.12 120 LYS A C 1
ATOM 961 O O . LYS A 1 120 ? -7.422 9.773 6.82 1 98.12 120 LYS A O 1
ATOM 966 N N . PHE A 1 121 ? -5.664 11.109 6.812 1 97.94 121 PHE A N 1
ATOM 967 C CA . PHE A 1 121 ? -6.18 12.055 7.793 1 97.94 121 PHE A CA 1
ATOM 968 C C . PHE A 1 121 ? -6.484 13.406 7.145 1 97.94 121 PHE A C 1
ATOM 970 O O . PHE A 1 121 ? -5.656 13.945 6.406 1 97.94 121 PHE A O 1
ATOM 977 N N . THR A 1 122 ? -7.594 13.914 7.387 1 97.69 122 THR A N 1
ATOM 978 C CA . THR A 1 122 ? -7.938 15.297 7.09 1 97.69 122 THR A CA 1
ATOM 979 C C . THR A 1 122 ? -7.992 16.125 8.367 1 97.69 122 THR A C 1
ATOM 981 O O . THR A 1 122 ? -8.773 15.828 9.281 1 97.69 122 THR A O 1
ATOM 984 N N . LEU A 1 123 ? -7.164 17.125 8.398 1 96.94 123 LEU A N 1
ATOM 985 C CA . LEU A 1 123 ? -6.988 17.938 9.602 1 96.94 123 LEU A CA 1
ATOM 986 C C . LEU A 1 123 ? -7.371 19.391 9.336 1 96.94 123 LEU A C 1
ATOM 988 O O . LEU A 1 123 ? -6.52 20.203 8.969 1 96.94 123 LEU A O 1
ATOM 992 N N . PRO A 1 124 ? -8.602 19.703 9.609 1 96.56 124 PRO A N 1
ATOM 993 C CA . PRO A 1 124 ? -9.062 21.062 9.32 1 96.56 124 PRO A CA 1
ATOM 994 C C . PRO A 1 124 ? -8.414 22.109 10.211 1 96.56 124 PRO A C 1
ATOM 996 O O . PRO A 1 124 ? -8.125 21.844 11.383 1 96.56 124 PRO A O 1
ATOM 999 N N . LYS A 1 125 ? -8.25 23.25 9.664 1 93.75 125 LYS A N 1
ATOM 1000 C CA . LYS A 1 125 ? -7.758 24.375 10.453 1 93.75 125 LYS A CA 1
ATOM 1001 C C . LYS A 1 125 ? -8.883 25.016 11.266 1 93.75 125 LYS A C 1
ATOM 1003 O O . LYS A 1 125 ? -10.055 24.953 10.883 1 93.75 125 LYS A O 1
ATOM 1008 N N . LYS A 1 126 ? -8.445 25.688 12.312 1 93.31 126 LYS A N 1
ATOM 1009 C CA . LYS A 1 126 ? -9.414 26.438 13.109 1 93.31 126 LYS A CA 1
ATOM 1010 C C . LYS A 1 126 ? -9.953 27.625 12.328 1 93.31 126 LYS A C 1
ATOM 1012 O O . LYS A 1 126 ? -9.273 28.156 11.445 1 93.31 126 LYS A O 1
ATOM 1017 N N . GLU A 1 127 ? -11.141 28.031 12.695 1 86.38 127 GLU A N 1
ATOM 1018 C CA . GLU A 1 127 ? -11.789 29.156 12.023 1 86.38 127 GLU A CA 1
ATOM 1019 C C . GLU A 1 127 ? -10.906 30.406 12.07 1 86.38 127 GLU A C 1
ATOM 1021 O O . GLU A 1 127 ? -10.82 31.141 11.086 1 86.38 127 GLU A O 1
ATOM 1026 N N . GLU A 1 128 ? -10.25 30.594 13.18 1 83.56 128 GLU A N 1
ATOM 1027 C CA . GLU A 1 128 ? -9.422 31.781 13.359 1 83.56 128 GLU A CA 1
ATOM 1028 C C . GLU A 1 128 ? -8.195 31.75 12.445 1 83.56 128 GLU A C 1
ATOM 1030 O O . GLU A 1 128 ? -7.582 32.781 12.188 1 83.56 128 GLU A O 1
ATOM 1035 N N . ALA A 1 129 ? -7.883 30.547 12.031 1 76.56 129 ALA A N 1
ATOM 1036 C CA . ALA A 1 129 ? -6.691 30.375 11.211 1 76.56 129 ALA A CA 1
ATOM 1037 C C . ALA A 1 129 ? -7.027 30.469 9.727 1 76.56 129 ALA A C 1
ATOM 1039 O O . ALA A 1 129 ? -6.133 30.484 8.875 1 76.56 129 ALA A O 1
ATOM 1040 N N . LEU A 1 130 ? -8.312 30.594 9.438 1 76.44 130 LEU A N 1
ATOM 1041 C CA . LEU A 1 130 ? -8.734 30.688 8.047 1 76.44 130 LEU A CA 1
ATOM 1042 C C . LEU A 1 130 ? -8.531 32.094 7.508 1 76.44 130 LEU A C 1
ATOM 1044 O O . LEU A 1 130 ? -8.57 33.062 8.273 1 76.44 130 LEU A O 1
ATOM 1048 N N . PRO A 1 131 ? -8.078 32.156 6.301 1 72.5 131 PRO A N 1
ATOM 1049 C CA . PRO A 1 131 ? -7.84 33.5 5.762 1 72.5 131 PRO A CA 1
ATOM 1050 C C . PRO A 1 131 ? -9.039 34.406 5.926 1 72.5 131 PRO A C 1
ATOM 1052 O O . PRO A 1 131 ? -10.188 33.969 5.758 1 72.5 131 PRO A O 1
ATOM 1055 N N . LYS A 1 132 ? -8.758 35.625 6.621 1 69.12 132 LYS A N 1
ATOM 1056 C CA . LYS A 1 132 ? -9.789 36.625 6.828 1 69.12 132 LYS A CA 1
ATOM 1057 C C . LYS A 1 132 ? -10.148 37.312 5.516 1 69.12 132 LYS A C 1
ATOM 1059 O O . LYS A 1 132 ? -9.297 37.5 4.645 1 69.12 132 LYS A O 1
ATOM 1064 N N . PRO A 1 133 ? -11.531 37.312 5.371 1 65.12 133 PRO A N 1
ATOM 1065 C CA . PRO A 1 133 ? -11.945 38.062 4.172 1 65.12 133 PRO A CA 1
ATOM 1066 C C . PRO A 1 133 ? -11.32 39.438 4.086 1 65.12 133 PRO A C 1
ATOM 1068 O O . PRO A 1 133 ? -11.008 40.062 5.117 1 65.12 133 PRO A O 1
ATOM 1071 N N . LYS A 1 134 ? -10.664 39.75 2.918 1 64.31 134 LYS A N 1
ATOM 1072 C CA . LYS A 1 134 ? -10.055 41.062 2.635 1 64.31 134 LYS A CA 1
ATOM 1073 C C . LYS A 1 134 ? -10.984 42.188 3.033 1 64.31 134 LYS A C 1
ATOM 1075 O O . LYS A 1 134 ? -12.18 42.156 2.725 1 64.31 134 LYS A O 1
ATOM 1080 N N . ARG A 1 135 ? -10.547 42.844 4.086 1 66.31 135 ARG A N 1
ATOM 1081 C CA . ARG A 1 135 ? -11.32 44 4.488 1 66.31 135 ARG A CA 1
ATOM 1082 C C . ARG A 1 135 ? -11.25 45.125 3.43 1 66.31 135 ARG A C 1
ATOM 1084 O O . ARG A 1 135 ? -10.164 45.438 2.939 1 66.31 135 ARG A O 1
ATOM 1091 N N . LEU A 1 136 ? -12.344 45.219 2.781 1 62.91 136 LEU A N 1
ATOM 1092 C CA . LEU A 1 136 ? -12.422 46.344 1.887 1 62.91 136 LEU A CA 1
ATOM 1093 C C . LEU A 1 136 ? -12.383 47.656 2.674 1 62.91 136 LEU A C 1
ATOM 1095 O O . LEU A 1 136 ? -13.148 47.844 3.625 1 62.91 136 LEU A O 1
ATOM 1099 N N . ILE A 1 137 ? -11.195 48.125 2.703 1 63.78 137 ILE A N 1
ATOM 1100 C CA . ILE A 1 137 ? -11.133 49.438 3.344 1 63.78 137 ILE A CA 1
ATOM 1101 C C . ILE A 1 137 ? -11.734 50.5 2.42 1 63.78 137 ILE A C 1
ATOM 1103 O O . ILE A 1 137 ? -11.266 50.688 1.299 1 63.78 137 ILE A O 1
ATOM 1107 N N . GLU A 1 138 ? -12.922 50.75 2.6 1 60.12 138 GLU A N 1
ATOM 1108 C CA . GLU A 1 138 ? -13.523 51.844 1.855 1 60.12 138 GLU A CA 1
ATOM 1109 C C . GLU A 1 138 ? -12.93 53.188 2.273 1 60.12 138 GLU A C 1
ATOM 1111 O O . GLU A 1 138 ? -12.75 53.438 3.465 1 60.12 138 GLU A O 1
ATOM 1116 N N . ILE A 1 139 ? -12.062 53.688 1.38 1 65.62 139 ILE A N 1
ATOM 1117 C CA . ILE A 1 139 ? -11.609 55.062 1.607 1 65.62 139 ILE A CA 1
ATOM 1118 C C . ILE A 1 139 ? -12.805 56 1.657 1 65.62 139 ILE A C 1
ATOM 1120 O O . ILE A 1 139 ? -13.695 55.938 0.805 1 65.62 139 ILE A O 1
ATOM 1124 N N . ALA A 1 140 ? -13 56.656 2.838 1 59.69 140 ALA A N 1
ATOM 1125 C CA . ALA A 1 140 ? -14 57.719 2.898 1 59.69 140 ALA A CA 1
ATOM 1126 C C . ALA A 1 140 ? -13.672 58.844 1.914 1 59.69 140 ALA A C 1
ATOM 1128 O O . ALA A 1 140 ? -12.5 59.125 1.662 1 59.69 140 ALA A O 1
ATOM 1129 N N . MET B 1 1 ? 12.383 -43.719 -16.016 1 26.56 1 MET B N 1
ATOM 1130 C CA . MET B 1 1 ? 11.32 -42.781 -16.297 1 26.56 1 MET B CA 1
ATOM 1131 C C . MET B 1 1 ? 11.625 -41.406 -15.664 1 26.56 1 MET B C 1
ATOM 1133 O O . MET B 1 1 ? 11.531 -41.25 -14.445 1 26.56 1 MET B O 1
ATOM 1137 N N . SER B 1 2 ? 12.711 -40.656 -16.062 1 29.84 2 SER B N 1
ATOM 1138 C CA . SER B 1 2 ? 13.477 -39.562 -15.469 1 29.84 2 SER B CA 1
ATOM 1139 C C . SER B 1 2 ? 12.641 -38.281 -15.375 1 29.84 2 SER B C 1
ATOM 1141 O O . SER B 1 2 ? 12.18 -37.75 -16.391 1 29.84 2 SER B O 1
ATOM 1143 N N . LEU B 1 3 ? 11.672 -38.281 -14.422 1 31.94 3 LEU B N 1
ATOM 1144 C CA . LEU B 1 3 ? 10.742 -37.188 -14.117 1 31.94 3 LEU B CA 1
ATOM 1145 C C . LEU B 1 3 ? 11.477 -35.844 -14.047 1 31.94 3 LEU B C 1
ATOM 1147 O O . LEU B 1 3 ? 12.211 -35.594 -13.094 1 31.94 3 LEU B O 1
ATOM 1151 N N . VAL B 1 4 ? 11.953 -35.344 -15.156 1 35.12 4 VAL B N 1
ATOM 1152 C CA . VAL B 1 4 ? 12.5 -33.969 -15.195 1 35.12 4 VAL B CA 1
ATOM 1153 C C . VAL B 1 4 ? 11.5 -33 -14.594 1 35.12 4 VAL B C 1
ATOM 1155 O O . VAL B 1 4 ? 10.398 -32.812 -15.125 1 35.12 4 VAL B O 1
ATOM 1158 N N . LYS B 1 5 ? 11.328 -32.844 -13.289 1 38.84 5 LYS B N 1
ATOM 1159 C CA . LYS B 1 5 ? 10.562 -31.844 -12.562 1 38.84 5 LYS B CA 1
ATOM 1160 C C . LYS B 1 5 ? 10.688 -30.484 -13.227 1 38.84 5 LYS B C 1
ATOM 1162 O O . LYS B 1 5 ? 11.781 -29.922 -13.32 1 38.84 5 LYS B O 1
ATOM 1167 N N . ARG B 1 6 ? 9.93 -30.172 -14.305 1 36.59 6 ARG B N 1
ATOM 1168 C CA . ARG B 1 6 ? 9.805 -28.906 -15.016 1 36.59 6 ARG B CA 1
ATOM 1169 C C . ARG B 1 6 ? 9.773 -27.734 -14.047 1 36.59 6 ARG B C 1
ATOM 1171 O O . ARG B 1 6 ? 9.094 -27.781 -13.016 1 36.59 6 ARG B O 1
ATOM 1178 N N . ASN B 1 7 ? 10.875 -26.938 -13.93 1 35.97 7 ASN B N 1
ATOM 1179 C CA . ASN B 1 7 ? 11.32 -25.766 -13.195 1 35.97 7 ASN B CA 1
ATOM 1180 C C . ASN B 1 7 ? 10.227 -24.703 -13.125 1 35.97 7 ASN B C 1
ATOM 1182 O O . ASN B 1 7 ? 9.648 -24.328 -14.141 1 35.97 7 ASN B O 1
ATOM 1186 N N . THR B 1 8 ? 9.391 -24.547 -12.016 1 40.12 8 THR B N 1
ATOM 1187 C CA . THR B 1 8 ? 8.461 -23.578 -11.445 1 40.12 8 THR B CA 1
ATOM 1188 C C . THR B 1 8 ? 8.93 -22.141 -11.719 1 40.12 8 THR B C 1
ATOM 1190 O O . THR B 1 8 ? 9.891 -21.672 -11.109 1 40.12 8 THR B O 1
ATOM 1193 N N . VAL B 1 9 ? 9.023 -21.688 -12.898 1 37.97 9 VAL B N 1
ATOM 1194 C CA . VAL B 1 9 ? 9.641 -20.422 -13.266 1 37.97 9 VAL B CA 1
ATOM 1195 C C . VAL B 1 9 ? 8.789 -19.25 -12.758 1 37.97 9 VAL B C 1
ATOM 1197 O O . VAL B 1 9 ? 7.68 -19.031 -13.242 1 37.97 9 VAL B O 1
ATOM 1200 N N . PHE B 1 10 ? 8.227 -19.141 -11.547 1 44.56 10 PHE B N 1
ATOM 1201 C CA . PHE B 1 10 ? 7.641 -17.844 -11.281 1 44.56 10 PHE B CA 1
ATOM 1202 C C . PHE B 1 10 ? 8.617 -16.719 -11.648 1 44.56 10 PHE B C 1
ATOM 1204 O O . PHE B 1 10 ? 8.32 -15.547 -11.445 1 44.56 10 PHE B O 1
ATOM 1211 N N . PRO B 1 11 ? 9.961 -17.016 -12.336 1 40.97 11 PRO B N 1
ATOM 1212 C CA . PRO B 1 11 ? 10.742 -15.773 -12.273 1 40.97 11 PRO B CA 1
ATOM 1213 C C . PRO B 1 11 ? 10.156 -14.672 -13.156 1 40.97 11 PRO B C 1
ATOM 1215 O O . PRO B 1 11 ? 10.766 -13.602 -13.297 1 40.97 11 PRO B O 1
ATOM 1218 N N . SER B 1 12 ? 9.062 -14.539 -13.633 1 38.72 12 SER B N 1
ATOM 1219 C CA . SER B 1 12 ? 9.156 -13.414 -14.562 1 38.72 12 SER B CA 1
ATOM 1220 C C . SER B 1 12 ? 10.086 -12.336 -14.031 1 38.72 12 SER B C 1
ATOM 1222 O O . SER B 1 12 ? 9.852 -11.773 -12.953 1 38.72 12 SER B O 1
ATOM 1224 N N . LEU B 1 13 ? 11.422 -12.367 -14.219 1 36.81 13 LEU B N 1
ATOM 1225 C CA . LEU B 1 13 ? 12.602 -11.516 -14.164 1 36.81 13 LEU B CA 1
ATOM 1226 C C . LEU B 1 13 ? 12.25 -10.086 -14.578 1 36.81 13 LEU B C 1
ATOM 1228 O O . LEU B 1 13 ? 12.711 -9.125 -13.945 1 36.81 13 LEU B O 1
ATOM 1232 N N . LEU B 1 14 ? 11.977 -9.992 -16 1 37.53 14 LEU B N 1
ATOM 1233 C CA . LEU B 1 14 ? 12.477 -8.797 -16.656 1 37.53 14 LEU B CA 1
ATOM 1234 C C . LEU B 1 14 ? 11.883 -7.539 -16.031 1 37.53 14 LEU B C 1
ATOM 1236 O O . LEU B 1 14 ? 10.68 -7.293 -16.156 1 37.53 14 LEU B O 1
ATOM 1240 N N . ASN B 1 15 ? 12.141 -7.34 -14.867 1 41.31 15 ASN B N 1
ATOM 1241 C CA . ASN B 1 15 ? 12.023 -5.98 -14.344 1 41.31 15 ASN B CA 1
ATOM 1242 C C . ASN B 1 15 ? 12.156 -4.941 -15.453 1 41.31 15 ASN B C 1
ATOM 1244 O O . ASN B 1 15 ? 13.227 -4.352 -15.625 1 41.31 15 ASN B O 1
ATOM 1248 N N . GLU B 1 16 ? 11.766 -5.371 -16.719 1 39.22 16 GLU B N 1
ATOM 1249 C CA . GLU B 1 16 ? 12.047 -4.258 -17.609 1 39.22 16 GLU B CA 1
ATOM 1250 C C . GLU B 1 16 ? 11.602 -2.932 -17.016 1 39.22 16 GLU B C 1
ATOM 1252 O O . GLU B 1 16 ? 10.469 -2.807 -16.547 1 39.22 16 GLU B O 1
ATOM 1257 N N . ILE B 1 17 ? 12.484 -2.385 -16.312 1 38.94 17 ILE B N 1
ATOM 1258 C CA . ILE B 1 17 ? 12.5 -0.965 -15.969 1 38.94 17 ILE B CA 1
ATOM 1259 C C . ILE B 1 17 ? 11.797 -0.17 -17.062 1 38.94 17 ILE B C 1
ATOM 1261 O O . ILE B 1 17 ? 12.25 -0.142 -18.219 1 38.94 17 ILE B O 1
ATOM 1265 N N . LEU B 1 18 ? 10.57 -0.33 -17.391 1 38.72 18 LEU B N 1
ATOM 1266 C CA . LEU B 1 18 ? 10.008 0.59 -18.359 1 38.72 18 LEU B CA 1
ATOM 1267 C C . LEU B 1 18 ? 10.797 1.894 -18.406 1 38.72 18 LEU B C 1
ATOM 1269 O O . LEU B 1 18 ? 11.32 2.342 -17.391 1 38.72 18 LEU B O 1
ATOM 1273 N N . ASN B 1 19 ? 11.188 2.324 -19.562 1 37.03 19 ASN B N 1
ATOM 1274 C CA . ASN B 1 19 ? 12.18 3.285 -20.031 1 37.03 19 ASN B CA 1
ATOM 1275 C C . ASN B 1 19 ? 12.336 4.457 -19.078 1 37.03 19 ASN B C 1
ATOM 1277 O O . ASN B 1 19 ? 11.586 4.574 -18.109 1 37.03 19 ASN B O 1
ATOM 1281 N N . THR B 1 20 ? 12.227 5.648 -19.797 1 37.69 20 THR B N 1
ATOM 1282 C CA . THR B 1 20 ? 12.805 6.812 -20.469 1 37.69 20 THR B CA 1
ATOM 1283 C C . THR B 1 20 ? 12.375 8.102 -19.781 1 37.69 20 THR B C 1
ATOM 1285 O O . THR B 1 20 ? 11.336 8.672 -20.109 1 37.69 20 THR B O 1
ATOM 1288 N N . ASP B 1 21 ? 11.617 8.297 -18.703 1 36.88 21 ASP B N 1
ATOM 1289 C CA . ASP B 1 21 ? 11.758 9.742 -18.844 1 36.88 21 ASP B CA 1
ATOM 1290 C C . ASP B 1 21 ? 13.219 10.133 -19.047 1 36.88 21 ASP B C 1
ATOM 1292 O O . ASP B 1 21 ? 14.117 9.562 -18.438 1 36.88 21 ASP B O 1
ATOM 1296 N N . TRP B 1 22 ? 13.617 10.641 -20.281 1 34.03 22 TRP B N 1
ATOM 1297 C CA . TRP B 1 22 ? 14.758 11.352 -20.859 1 34.03 22 TRP B CA 1
ATOM 1298 C C . TRP B 1 22 ? 15.516 12.125 -19.781 1 34.03 22 TRP B C 1
ATOM 1300 O O . TRP B 1 22 ? 16.594 12.648 -20.047 1 34.03 22 TRP B O 1
ATOM 1310 N N . TYR B 1 23 ? 14.867 12.891 -18.797 1 35.19 23 TYR B N 1
ATOM 1311 C CA . TYR B 1 23 ? 15.898 13.711 -18.156 1 35.19 23 TYR B CA 1
ATOM 1312 C C . TYR B 1 23 ? 16.875 12.844 -17.375 1 35.19 23 TYR B C 1
ATOM 1314 O O . TYR B 1 23 ? 16.5 11.805 -16.828 1 35.19 23 TYR B O 1
ATOM 1322 N N . GLY B 1 24 ? 18.219 12.555 -17.703 1 36.31 24 GLY B N 1
ATOM 1323 C CA . GLY B 1 24 ? 19.516 12.023 -17.344 1 36.31 24 GLY B CA 1
ATOM 1324 C C . GLY B 1 24 ? 19.672 11.773 -15.852 1 36.31 24 GLY B C 1
ATOM 1325 O O . GLY B 1 24 ? 20.766 11.492 -15.367 1 36.31 24 GLY B O 1
ATOM 1326 N N . GLY B 1 25 ? 19.047 12.5 -14.859 1 38.06 25 GLY B N 1
ATOM 1327 C CA . GLY B 1 25 ? 19.625 12.312 -13.539 1 38.06 25 GLY B CA 1
ATOM 1328 C C . GLY B 1 25 ? 19.469 10.898 -13.016 1 38.06 25 GLY B C 1
ATOM 1329 O O . GLY B 1 25 ? 18.625 10.141 -13.492 1 38.06 25 GLY B O 1
ATOM 1330 N N . LEU B 1 26 ? 20.609 10.219 -12.5 1 35.44 26 LEU B N 1
ATOM 1331 C CA . LEU B 1 26 ? 20.844 9.039 -11.68 1 35.44 26 LEU B CA 1
ATOM 1332 C C . LEU B 1 26 ? 19.625 8.719 -10.82 1 35.44 26 LEU B C 1
ATOM 1334 O O . LEU B 1 26 ? 19.703 8.758 -9.594 1 35.44 26 LEU B O 1
ATOM 1338 N N . GLU B 1 27 ? 18.531 9.281 -11 1 39.16 27 GLU B N 1
ATOM 1339 C CA . GLU B 1 27 ? 17.594 8.781 -9.992 1 39.16 27 GLU B CA 1
ATOM 1340 C C . GLU B 1 27 ? 17.609 7.258 -9.93 1 39.16 27 GLU B C 1
ATOM 1342 O O . GLU B 1 27 ? 17.688 6.59 -10.969 1 39.16 27 GLU B O 1
ATOM 1347 N N . ASN B 1 28 ? 18.344 6.629 -8.961 1 38.44 28 ASN B N 1
ATOM 1348 C CA . ASN B 1 28 ? 18.281 5.223 -8.578 1 38.44 28 ASN B CA 1
ATOM 1349 C C . ASN B 1 28 ? 17 4.562 -9.086 1 38.44 28 ASN B C 1
ATOM 1351 O O . ASN B 1 28 ? 15.898 5.016 -8.773 1 38.44 28 ASN B O 1
ATOM 1355 N N . ASN B 1 29 ? 17 4.152 -10.289 1 38.69 29 ASN B N 1
ATOM 1356 C CA . ASN B 1 29 ? 16.094 3.195 -10.898 1 38.69 29 ASN B CA 1
ATOM 1357 C C . ASN B 1 29 ? 15.523 2.229 -9.859 1 38.69 29 ASN B C 1
ATOM 1359 O O . ASN B 1 29 ? 15.953 1.078 -9.781 1 38.69 29 ASN B O 1
ATOM 1363 N N . THR B 1 30 ? 15.602 2.508 -8.602 1 44 30 THR B N 1
ATOM 1364 C CA . THR B 1 30 ? 14.781 1.575 -7.836 1 44 30 THR B CA 1
ATOM 1365 C C . THR B 1 30 ? 13.5 1.238 -8.586 1 44 30 THR B C 1
ATOM 1367 O O . THR B 1 30 ? 12.719 2.133 -8.93 1 44 30 THR B O 1
ATOM 1370 N N . SER B 1 31 ? 13.586 0.42 -9.625 1 45.78 31 SER B N 1
ATOM 1371 C CA . SER B 1 31 ? 12.57 -0.18 -10.484 1 45.78 31 SER B CA 1
ATOM 1372 C C . SER B 1 31 ? 11.18 -0.059 -9.859 1 45.78 31 SER B C 1
ATOM 1374 O O . SER B 1 31 ? 10.977 -0.43 -8.703 1 45.78 31 SER B O 1
ATOM 1376 N N . ASN B 1 32 ? 10.492 0.977 -10.102 1 59.06 32 ASN B N 1
ATOM 1377 C CA . ASN B 1 32 ? 9.055 1.125 -9.914 1 59.06 32 ASN B CA 1
ATOM 1378 C C . ASN B 1 32 ? 8.328 -0.208 -10.07 1 59.06 32 ASN B C 1
ATOM 1380 O O . ASN B 1 32 ? 7.5 -0.365 -10.969 1 59.06 32 ASN B O 1
ATOM 1384 N N . THR B 1 33 ? 8.883 -1.229 -9.508 1 78.62 33 THR B N 1
ATOM 1385 C CA . THR B 1 33 ? 8.234 -2.531 -9.625 1 78.62 33 THR B CA 1
ATOM 1386 C C . THR B 1 33 ? 7.352 -2.805 -8.406 1 78.62 33 THR B C 1
ATOM 1388 O O . THR B 1 33 ? 7.746 -2.533 -7.273 1 78.62 33 THR B O 1
ATOM 1391 N N . ALA B 1 34 ? 6.07 -3.018 -8.727 1 90.44 34 ALA B N 1
ATOM 1392 C CA . ALA B 1 34 ? 5.164 -3.436 -7.664 1 90.44 34 ALA B CA 1
ATOM 1393 C C . ALA B 1 34 ? 5.637 -4.734 -7.02 1 90.44 34 ALA B C 1
ATOM 1395 O O . ALA B 1 34 ? 5.797 -5.75 -7.699 1 90.44 34 ALA B O 1
ATOM 1396 N N . PRO B 1 35 ? 5.992 -4.715 -5.734 1 92.12 35 PRO B N 1
ATOM 1397 C CA . PRO B 1 35 ? 6.434 -5.938 -5.062 1 92.12 35 PRO B CA 1
ATOM 1398 C C . PRO B 1 35 ? 5.426 -7.078 -5.191 1 92.12 35 PRO B C 1
ATOM 1400 O O . PRO B 1 35 ? 4.215 -6.844 -5.176 1 92.12 35 PRO B O 1
ATOM 1403 N N . VAL B 1 36 ? 5.957 -8.352 -5.246 1 93.94 36 VAL B N 1
ATOM 1404 C CA . VAL B 1 36 ? 5.105 -9.5 -5.52 1 93.94 36 VAL B CA 1
ATOM 1405 C C . VAL B 1 36 ? 5.402 -10.609 -4.512 1 93.94 36 VAL B C 1
ATOM 1407 O O . VAL B 1 36 ? 6.562 -10.852 -4.172 1 93.94 36 VAL B O 1
ATOM 1410 N N . ASN B 1 37 ? 4.383 -11.234 -3.975 1 93.06 37 ASN B N 1
ATOM 1411 C CA . ASN B 1 37 ? 4.461 -12.516 -3.279 1 93.06 37 ASN B CA 1
ATOM 1412 C C . ASN B 1 37 ? 3.781 -13.625 -4.074 1 93.06 37 ASN B C 1
ATOM 1414 O O . ASN B 1 37 ? 2.703 -13.43 -4.633 1 93.06 37 ASN B O 1
ATOM 1418 N N . ILE B 1 38 ? 4.414 -14.734 -4.195 1 94.19 38 ILE B N 1
ATOM 1419 C CA . ILE B 1 38 ? 3.836 -15.906 -4.836 1 94.19 38 ILE B CA 1
ATOM 1420 C C . ILE B 1 38 ? 3.92 -17.109 -3.891 1 94.19 38 ILE B C 1
ATOM 1422 O O . ILE B 1 38 ? 4.992 -17.406 -3.363 1 94.19 38 ILE B O 1
ATOM 1426 N N . LYS B 1 39 ? 2.789 -17.688 -3.707 1 93.25 39 LYS B N 1
ATOM 1427 C CA . LYS B 1 39 ? 2.678 -18.891 -2.883 1 93.25 39 LYS B CA 1
ATOM 1428 C C . LYS B 1 39 ? 2.029 -20.031 -3.66 1 93.25 39 LYS B C 1
ATOM 1430 O O . LYS B 1 39 ? 1.191 -19.797 -4.535 1 93.25 39 LYS B O 1
ATOM 1435 N N . GLU B 1 40 ? 2.469 -21.219 -3.279 1 89.44 40 GLU B N 1
ATOM 1436 C CA . GLU B 1 40 ? 1.881 -22.406 -3.887 1 89.44 40 GLU B CA 1
ATOM 1437 C C . GLU B 1 40 ? 1.386 -23.391 -2.824 1 89.44 40 GLU B C 1
ATOM 1439 O O . GLU B 1 40 ? 2.062 -23.609 -1.818 1 89.44 40 GLU B O 1
ATOM 1444 N N . ASN B 1 41 ? 0.213 -23.875 -2.996 1 87.88 41 ASN B N 1
ATOM 1445 C CA . ASN B 1 41 ? -0.291 -25 -2.219 1 87.88 41 ASN B CA 1
ATOM 1446 C C . ASN B 1 41 ? -0.791 -26.125 -3.121 1 87.88 41 ASN B C 1
ATOM 1448 O O . ASN B 1 41 ? -0.573 -26.094 -4.336 1 87.88 41 ASN B O 1
ATOM 1452 N N . GLU B 1 42 ? -1.334 -27.125 -2.617 1 87.25 42 GLU B N 1
ATOM 1453 C CA . GLU B 1 42 ? -1.732 -28.297 -3.383 1 87.25 42 GLU B CA 1
ATOM 1454 C C . GLU B 1 42 ? -2.842 -27.969 -4.375 1 87.25 42 GLU B C 1
ATOM 1456 O O . GLU B 1 42 ? -2.926 -28.562 -5.449 1 87.25 42 GLU B O 1
ATOM 1461 N N . LYS B 1 43 ? -3.553 -26.938 -4.082 1 92.06 43 LYS B N 1
ATOM 1462 C CA . LYS B 1 43 ? -4.766 -26.688 -4.859 1 92.06 43 LYS B CA 1
ATOM 1463 C C . LYS B 1 43 ? -4.574 -25.5 -5.809 1 92.06 43 LYS B C 1
ATOM 1465 O O . LYS B 1 43 ? -5.203 -25.438 -6.867 1 92.06 43 LYS B O 1
ATOM 1470 N N . ASP B 1 44 ? -3.807 -24.547 -5.379 1 93.88 44 ASP B N 1
ATOM 1471 C CA . ASP B 1 44 ? -3.732 -23.344 -6.184 1 93.88 44 ASP B CA 1
ATOM 1472 C C . ASP B 1 44 ? -2.424 -22.594 -5.934 1 93.88 44 ASP B C 1
ATOM 1474 O O . ASP B 1 44 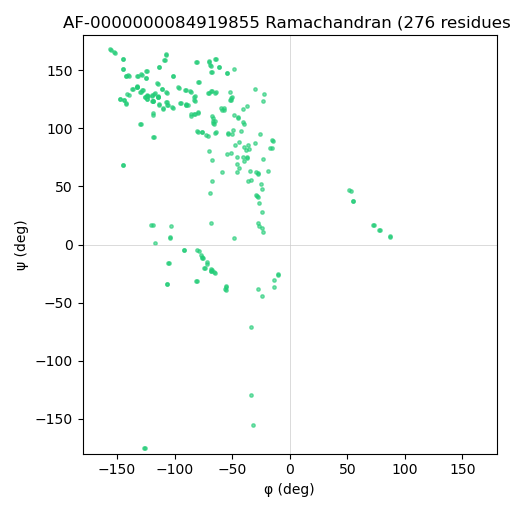? -1.621 -23 -5.09 1 93.88 44 ASP B O 1
ATOM 1478 N N . TYR B 1 45 ? -2.15 -21.609 -6.793 1 93.69 45 TYR B N 1
ATOM 1479 C CA . TYR B 1 45 ? -1.167 -20.562 -6.562 1 93.69 45 TYR B CA 1
ATOM 1480 C C . TYR B 1 45 ? -1.845 -19.266 -6.137 1 93.69 45 TYR B C 1
ATOM 1482 O O . TYR B 1 45 ? -2.941 -18.953 -6.605 1 93.69 45 TYR B O 1
ATOM 1490 N N . THR B 1 46 ? -1.15 -18.609 -5.281 1 96.31 46 THR B N 1
ATOM 1491 C CA . THR B 1 46 ? -1.593 -17.266 -4.938 1 96.31 46 THR B CA 1
ATOM 1492 C C . THR B 1 46 ? -0.529 -16.234 -5.312 1 96.31 46 THR B C 1
ATOM 1494 O O . THR B 1 46 ? 0.639 -16.375 -4.945 1 96.31 46 THR B O 1
ATOM 1497 N N . LEU B 1 47 ? -0.916 -15.32 -6.082 1 96.5 47 LEU B N 1
ATOM 1498 C CA . LEU B 1 47 ? -0.066 -14.203 -6.477 1 96.5 47 LEU B CA 1
ATOM 1499 C C . LEU B 1 47 ? -0.602 -12.891 -5.914 1 96.5 47 LEU B C 1
ATOM 1501 O O . LEU B 1 47 ? -1.759 -12.531 -6.152 1 96.5 47 LEU B O 1
ATOM 1505 N N . GLU B 1 48 ? 0.227 -12.203 -5.105 1 96.81 48 GLU B N 1
ATOM 1506 C CA . GLU B 1 48 ? -0.157 -10.922 -4.531 1 96.81 48 GLU B CA 1
ATOM 1507 C C . GLU B 1 48 ? 0.766 -9.805 -5.012 1 96.81 48 GLU B C 1
ATOM 1509 O O . GLU B 1 48 ? 1.99 -9.938 -4.953 1 96.81 48 GLU B O 1
ATOM 1514 N N . LEU B 1 49 ? 0.181 -8.734 -5.484 1 95.75 49 LEU B N 1
ATOM 1515 C CA . LEU B 1 49 ? 0.912 -7.543 -5.906 1 95.75 49 L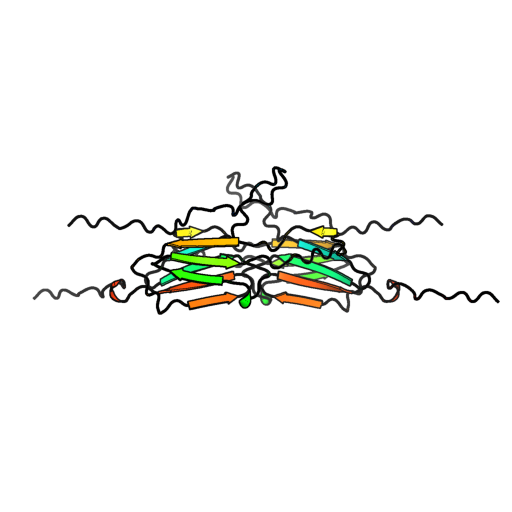EU B CA 1
ATOM 1516 C C . LEU B 1 49 ? 0.583 -6.355 -5.004 1 95.75 49 LEU B C 1
ATOM 1518 O O . LEU B 1 49 ? -0.589 -6.09 -4.73 1 95.75 49 LEU B O 1
ATOM 1522 N N . LEU B 1 50 ? 1.61 -5.777 -4.504 1 93.56 50 LEU B N 1
ATOM 1523 C CA . LEU B 1 50 ? 1.418 -4.582 -3.689 1 93.56 50 LEU B CA 1
ATOM 1524 C C . LEU B 1 50 ? 1.204 -3.355 -4.566 1 93.56 50 LEU B C 1
ATOM 1526 O O . LEU B 1 50 ? 2.119 -2.926 -5.273 1 93.56 50 LEU B O 1
ATOM 1530 N N . ALA B 1 51 ? -0.015 -2.785 -4.5 1 94.19 51 ALA B N 1
ATOM 1531 C CA . ALA B 1 51 ? -0.376 -1.633 -5.324 1 94.19 51 ALA B CA 1
ATOM 1532 C C . ALA B 1 51 ? -1.309 -0.691 -4.566 1 94.19 51 ALA B C 1
ATOM 1534 O O . ALA B 1 51 ? -2.453 -0.479 -4.977 1 94.19 51 ALA B O 1
ATOM 1535 N N . PRO B 1 52 ? -0.828 -0.084 -3.602 1 95.19 52 PRO B N 1
ATOM 1536 C CA . PRO B 1 52 ? -1.689 0.822 -2.838 1 95.19 52 PRO B CA 1
ATOM 1537 C C . PRO B 1 52 ? -2.057 2.082 -3.619 1 95.19 52 PRO B C 1
ATOM 1539 O O . PRO B 1 52 ? -1.32 2.492 -4.52 1 95.19 52 PRO B O 1
ATOM 1542 N N . GLY B 1 53 ? -3.158 2.709 -3.225 1 94.62 53 GLY B N 1
ATOM 1543 C CA . GLY B 1 53 ? -3.564 3.994 -3.771 1 94.62 53 GLY B CA 1
ATOM 1544 C C . GLY B 1 53 ? -4.223 3.881 -5.133 1 94.62 53 GLY B C 1
ATOM 1545 O O . GLY B 1 53 ? -4.41 4.887 -5.82 1 94.62 53 GLY B O 1
ATOM 1546 N N . ARG B 1 54 ? -4.543 2.648 -5.465 1 93.94 54 ARG B N 1
ATOM 1547 C CA . ARG B 1 54 ? -5.168 2.412 -6.766 1 93.94 54 ARG B CA 1
ATOM 1548 C C . ARG B 1 54 ? -6.648 2.08 -6.605 1 93.94 54 ARG B C 1
ATOM 1550 O O . ARG B 1 54 ? -7.125 1.867 -5.492 1 93.94 54 ARG B O 1
ATOM 1557 N N . GLU B 1 55 ? -7.328 2.203 -7.738 1 94.69 55 GLU B N 1
ATOM 1558 C CA . GLU B 1 55 ? -8.68 1.66 -7.859 1 94.69 55 GLU B CA 1
ATOM 1559 C C . GLU B 1 55 ? -8.703 0.435 -8.766 1 94.69 55 GLU B C 1
ATOM 1561 O O . GLU B 1 55 ? -7.801 0.248 -9.594 1 94.69 55 GLU B O 1
ATOM 1566 N N . LYS B 1 56 ? -9.75 -0.378 -8.602 1 94.88 56 LYS B N 1
ATOM 1567 C CA . LYS B 1 56 ? -9.867 -1.616 -9.375 1 94.88 56 LYS B CA 1
ATOM 1568 C C . LYS B 1 56 ? -9.789 -1.345 -10.867 1 94.88 56 LYS B C 1
ATOM 1570 O O . LYS B 1 56 ? -9.188 -2.121 -11.617 1 94.88 56 LYS B O 1
ATOM 1575 N N . GLU B 1 57 ? -10.352 -0.227 -11.281 1 94.75 57 GLU B N 1
ATOM 1576 C CA . GLU B 1 57 ? -10.453 0.082 -12.711 1 94.75 57 GLU B CA 1
ATOM 1577 C C . GLU B 1 57 ? -9.109 0.529 -13.273 1 94.75 57 GLU B C 1
ATOM 1579 O O . GLU B 1 57 ? -8.945 0.606 -14.492 1 94.75 57 GLU B O 1
ATOM 1584 N N . ASP B 1 58 ? -8.188 0.79 -12.398 1 94.38 58 ASP B N 1
ATOM 1585 C CA . ASP B 1 58 ? -6.891 1.283 -12.844 1 94.38 58 ASP B CA 1
ATOM 1586 C C . ASP B 1 58 ? -6.07 0.165 -13.484 1 94.38 58 ASP B C 1
ATOM 1588 O O . ASP B 1 58 ? -5.125 0.429 -14.227 1 94.38 58 ASP B O 1
ATOM 1592 N N . PHE B 1 59 ? -6.418 -1.072 -13.18 1 95.94 59 PHE B N 1
ATOM 1593 C CA . PHE B 1 59 ? -5.555 -2.186 -13.555 1 95.94 59 PHE B CA 1
ATOM 1594 C C . PHE B 1 59 ? -5.93 -2.723 -14.93 1 95.94 59 PHE B C 1
ATOM 1596 O O . PHE B 1 59 ? -7.113 -2.875 -15.242 1 95.94 59 PHE B O 1
ATOM 1603 N N . ASN B 1 60 ? -4.93 -2.891 -15.695 1 96.44 60 ASN B N 1
ATOM 1604 C CA . ASN B 1 60 ? -5.043 -3.686 -16.922 1 96.44 60 ASN B CA 1
ATOM 1605 C C . ASN B 1 60 ? -4.457 -5.082 -16.734 1 96.44 60 ASN B C 1
ATOM 1607 O O . ASN B 1 60 ? -3.262 -5.23 -16.469 1 96.44 60 ASN B O 1
ATOM 1611 N N . ILE B 1 61 ? -5.289 -6.078 -16.859 1 96.69 61 ILE B N 1
ATOM 1612 C CA . ILE B 1 61 ? -4.883 -7.461 -16.625 1 96.69 61 ILE B CA 1
ATOM 1613 C C . ILE B 1 61 ? -5.176 -8.297 -17.875 1 96.69 61 ILE B C 1
ATOM 1615 O O . ILE B 1 61 ? -6.309 -8.312 -18.359 1 96.69 61 ILE B O 1
ATOM 1619 N N . GLU B 1 62 ? -4.156 -8.969 -18.297 1 96.25 62 GLU B N 1
ATOM 1620 C CA . GLU B 1 62 ? -4.305 -9.789 -19.5 1 96.25 62 GLU B CA 1
ATOM 1621 C C . GLU B 1 62 ? -3.58 -11.125 -19.344 1 96.25 62 GLU B C 1
ATOM 1623 O O . GLU B 1 62 ? -2.525 -11.195 -18.719 1 96.25 62 GLU B O 1
ATOM 1628 N N . ILE B 1 63 ? -4.207 -12.078 -19.938 1 94.75 63 ILE B N 1
ATOM 1629 C CA . ILE B 1 63 ? -3.547 -13.375 -20.047 1 94.75 63 ILE B CA 1
ATOM 1630 C C . ILE B 1 63 ? -3.477 -13.789 -21.516 1 94.75 63 ILE B C 1
ATOM 1632 O O . ILE B 1 63 ? -4.492 -13.781 -22.219 1 94.75 63 ILE B O 1
ATOM 1636 N N . ASP B 1 64 ? -2.279 -14.062 -21.938 1 93.38 64 ASP B N 1
ATOM 1637 C CA . ASP B 1 64 ? -2.051 -14.531 -23.312 1 93.38 64 ASP B CA 1
ATOM 1638 C C . ASP B 1 64 ? -0.943 -15.586 -23.344 1 93.38 64 ASP B C 1
ATOM 1640 O O . ASP B 1 64 ? 0.185 -15.32 -22.922 1 93.38 64 ASP B O 1
ATOM 1644 N N . LYS B 1 65 ? -1.248 -16.828 -23.844 1 90.88 65 LYS B N 1
ATOM 1645 C CA . LYS B 1 65 ? -0.277 -17.906 -23.984 1 90.88 65 LYS B CA 1
ATOM 1646 C C . LYS B 1 65 ? 0.438 -18.172 -22.672 1 90.88 65 LYS B C 1
ATOM 1648 O O . LYS B 1 65 ? 1.67 -18.188 -22.609 1 90.88 65 LYS B O 1
ATOM 1653 N N . ASN B 1 66 ? -0.214 -18.25 -21.641 1 91.38 66 ASN B N 1
ATOM 1654 C CA . ASN B 1 66 ? 0.255 -18.609 -20.297 1 91.38 66 ASN B CA 1
ATOM 1655 C C . ASN B 1 66 ? 1.086 -17.5 -19.672 1 91.38 66 ASN B C 1
ATOM 1657 O O . ASN B 1 66 ? 1.87 -17.75 -18.75 1 91.38 66 ASN B O 1
ATOM 1661 N N . ILE B 1 67 ? 0.894 -16.328 -20.312 1 93.06 67 ILE B N 1
ATOM 1662 C CA . ILE B 1 67 ? 1.58 -15.18 -19.734 1 93.06 67 ILE B CA 1
ATOM 1663 C C . ILE B 1 67 ? 0.561 -14.227 -19.109 1 93.06 67 ILE B C 1
ATOM 1665 O O . ILE B 1 67 ? -0.349 -13.75 -19.797 1 93.06 67 ILE B O 1
ATOM 1669 N N . LEU B 1 68 ? 0.645 -14.039 -17.844 1 94.94 68 LEU B N 1
ATOM 1670 C CA . LEU B 1 68 ? -0.175 -13.062 -17.141 1 94.94 68 LEU B CA 1
ATOM 1671 C C . LEU B 1 68 ? 0.515 -11.703 -17.094 1 94.94 68 LEU B C 1
ATOM 1673 O O . LEU B 1 68 ? 1.648 -11.594 -16.625 1 94.94 68 LEU B O 1
ATOM 1677 N N . SER B 1 69 ? -0.134 -10.664 -17.656 1 94.12 69 SER B N 1
ATOM 1678 C CA . SER B 1 69 ? 0.393 -9.297 -17.625 1 94.12 69 SER B CA 1
ATOM 1679 C C . SER B 1 69 ? -0.49 -8.375 -16.797 1 94.12 69 SER B C 1
ATOM 1681 O O . SER B 1 69 ? -1.708 -8.344 -16.984 1 94.12 69 SER B O 1
ATOM 1683 N N . VAL B 1 70 ? 0.137 -7.707 -15.875 1 95.25 70 VAL B N 1
ATOM 1684 C CA . VAL B 1 70 ? -0.568 -6.738 -15.039 1 95.25 70 VAL B CA 1
ATOM 1685 C C . VAL B 1 70 ? 0.108 -5.375 -15.148 1 95.25 70 VAL B C 1
ATOM 1687 O O . VAL B 1 70 ? 1.325 -5.262 -14.984 1 95.25 70 VAL B O 1
ATOM 1690 N N . SER B 1 71 ? -0.684 -4.398 -15.453 1 93.62 71 SER B N 1
ATOM 1691 C CA . SER B 1 71 ? -0.084 -3.072 -15.578 1 93.62 71 SER B CA 1
ATOM 1692 C C . SER B 1 71 ? -1.04 -1.987 -15.094 1 93.62 71 SER B C 1
ATOM 1694 O O . SER B 1 71 ? -2.256 -2.191 -15.062 1 93.62 71 SER B O 1
ATOM 1696 N N . VAL B 1 72 ? -0.485 -0.937 -14.625 1 91.75 72 VAL B N 1
ATOM 1697 C CA . VAL B 1 72 ? -1.199 0.292 -14.297 1 91.75 72 VAL B CA 1
ATOM 1698 C C . VAL B 1 72 ? -0.46 1.492 -14.883 1 91.75 72 VAL B C 1
ATOM 1700 O O . VAL B 1 72 ? 0.771 1.551 -14.844 1 91.75 72 VAL B O 1
ATOM 1703 N N . LEU B 1 73 ? -1.159 2.371 -15.461 1 83.75 73 LEU B N 1
ATOM 1704 C CA . LEU B 1 73 ? -0.574 3.594 -16 1 83.75 73 LEU B CA 1
ATOM 1705 C C . LEU B 1 73 ? -0.941 4.797 -15.141 1 83.75 73 LEU B C 1
ATOM 1707 O O . LEU B 1 73 ? -2.064 4.891 -14.641 1 83.75 73 LEU B O 1
ATOM 1711 N N . ASP B 1 74 ? 0.177 5.34 -14.758 1 71.69 74 ASP B N 1
ATOM 1712 C CA . ASP B 1 74 ? -0.054 6.547 -13.969 1 71.69 74 ASP B CA 1
ATOM 1713 C C . ASP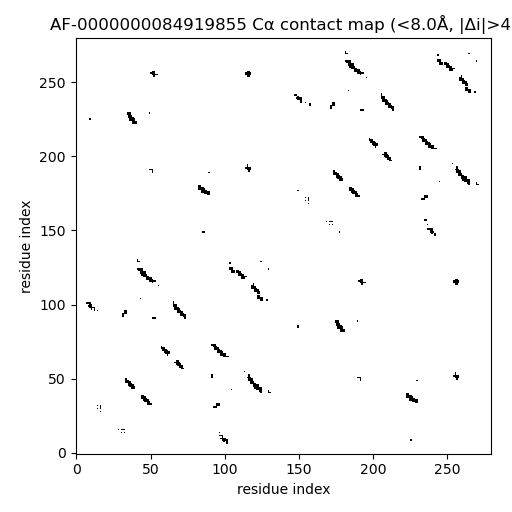 B 1 74 ? -0.946 7.531 -14.719 1 71.69 74 ASP B C 1
ATOM 1715 O O . ASP B 1 74 ? -0.772 7.746 -15.922 1 71.69 74 ASP B O 1
ATOM 1719 N N . GLU B 1 75 ? -2.143 7.5 -14.477 1 57.81 75 GLU B N 1
ATOM 1720 C CA . GLU B 1 75 ? -2.801 8.641 -15.102 1 57.81 75 GLU B CA 1
ATOM 1721 C C . GLU B 1 75 ? -2.062 9.945 -14.797 1 57.81 75 GLU B C 1
ATOM 1723 O O . GLU B 1 75 ? -1.342 10.031 -13.805 1 57.81 75 GLU B O 1
ATOM 1728 N N . LYS B 1 76 ? -2.074 11.023 -15.664 1 51.28 76 LYS B N 1
ATOM 1729 C CA . LYS B 1 76 ? -1.527 12.367 -15.516 1 51.28 76 LYS B CA 1
ATOM 1730 C C . LYS B 1 76 ? -1.521 12.805 -14.055 1 51.28 76 LYS B C 1
ATOM 1732 O O . LYS B 1 76 ? -2.537 12.688 -13.367 1 51.28 76 LYS B O 1
ATOM 1737 N N . VAL B 1 77 ? -0.429 12.492 -13.25 1 46.5 77 VAL B N 1
ATOM 1738 C CA . VAL B 1 77 ? -0.061 13.383 -12.148 1 46.5 77 VAL B CA 1
ATOM 1739 C C . VAL B 1 77 ? -0.687 14.758 -12.367 1 46.5 77 VAL B C 1
ATOM 1741 O O . VAL B 1 77 ? -0.332 15.469 -13.305 1 46.5 77 VAL B O 1
ATOM 1744 N N . LYS B 1 78 ? -1.823 14.938 -12.398 1 45.12 78 LYS B N 1
ATOM 1745 C CA . LYS B 1 78 ? -2.098 16.359 -12.18 1 45.12 78 LYS B CA 1
ATOM 1746 C C . LYS B 1 78 ? -1.116 16.953 -11.18 1 45.12 78 LYS B C 1
ATOM 1748 O O . LYS B 1 78 ? -1.152 16.625 -9.992 1 45.12 78 LYS B O 1
ATOM 1753 N N . THR B 1 79 ? 0.224 16.797 -11.469 1 45.31 79 THR B N 1
ATOM 1754 C CA . THR B 1 79 ? 1.04 17.766 -10.75 1 45.31 79 THR B CA 1
ATOM 1755 C C . THR B 1 79 ? 0.219 19 -10.391 1 45.31 79 THR B C 1
ATOM 1757 O O . THR B 1 79 ? -0.105 19.812 -11.258 1 45.31 79 THR B O 1
ATOM 1760 N N . ASP B 1 80 ? -0.796 18.734 -9.922 1 46.62 80 ASP B N 1
ATOM 1761 C CA . ASP B 1 80 ? -1.267 20.062 -9.531 1 46.62 80 ASP B CA 1
ATOM 1762 C C . ASP B 1 80 ? -0.126 20.906 -8.969 1 46.62 80 ASP B C 1
ATOM 1764 O O . ASP B 1 80 ? 0.391 20.609 -7.887 1 46.62 80 ASP B O 1
ATOM 1768 N N . VAL B 1 81 ? 0.747 21.328 -9.82 1 50.59 81 VAL B N 1
ATOM 1769 C CA . VAL B 1 81 ? 1.786 22.344 -9.633 1 50.59 81 VAL B CA 1
ATOM 1770 C C . VAL B 1 81 ? 1.56 23.078 -8.312 1 50.59 81 VAL B C 1
ATOM 1772 O O . VAL B 1 81 ? 2.518 23.469 -7.641 1 50.59 81 VAL B O 1
ATOM 1775 N N . ASN B 1 82 ? 0.323 23.094 -7.898 1 56.94 82 ASN B N 1
ATOM 1776 C CA . ASN B 1 82 ? 0.09 24.031 -6.801 1 56.94 82 ASN B CA 1
ATOM 1777 C C . ASN B 1 82 ? -0.047 23.297 -5.469 1 56.94 82 ASN B C 1
ATOM 1779 O O . ASN B 1 82 ? -0.37 23.922 -4.449 1 56.94 82 ASN B O 1
ATOM 1783 N N . GLU B 1 83 ? 0.189 21.875 -5.496 1 68.62 83 GLU B N 1
ATOM 1784 C CA . GLU B 1 83 ? 0.036 21.297 -4.168 1 68.62 83 GLU B CA 1
ATOM 1785 C C . GLU B 1 83 ? 1.33 21.406 -3.367 1 68.62 83 GLU B C 1
ATOM 1787 O O . GLU B 1 83 ? 2.41 21.109 -3.881 1 68.62 83 GLU B O 1
ATOM 1792 N N . LYS B 1 84 ? 1.344 22.172 -2.373 1 79.12 84 LYS B N 1
ATOM 1793 C CA . LYS B 1 84 ? 2.477 22.375 -1.475 1 79.12 84 LYS B CA 1
ATOM 1794 C C . LYS B 1 84 ? 2.635 21.203 -0.515 1 79.12 84 LYS B C 1
ATOM 1796 O O . LYS B 1 84 ? 1.896 21.094 0.465 1 79.12 84 LYS B O 1
ATOM 1801 N N . PHE B 1 85 ? 3.547 20.234 -0.857 1 86.25 85 PHE B N 1
ATOM 1802 C CA . PHE B 1 85 ? 3.857 19.156 0.063 1 86.25 85 PHE B CA 1
ATOM 1803 C C . PHE B 1 85 ? 4.895 19.594 1.089 1 86.25 85 PHE B C 1
ATOM 1805 O O . PHE B 1 85 ? 5.945 20.125 0.727 1 86.25 85 PHE B O 1
ATOM 1812 N N . SER B 1 86 ? 4.496 19.438 2.244 1 87.75 86 SER B N 1
ATOM 1813 C CA . SER B 1 86 ? 5.508 19.641 3.275 1 87.75 86 SER B CA 1
ATOM 1814 C C . SER B 1 86 ? 6.379 18.391 3.439 1 87.75 86 SER B C 1
ATOM 1816 O O . SER B 1 86 ? 7.539 18.484 3.846 1 87.75 86 SER B O 1
ATOM 1818 N N . LEU B 1 87 ? 5.805 17.188 3.203 1 88.44 87 LEU B N 1
ATOM 1819 C CA . LEU B 1 87 ? 6.512 15.914 3.223 1 88.44 87 LEU B CA 1
ATOM 1820 C C . LEU B 1 87 ? 5.965 14.977 2.152 1 88.44 87 LEU B C 1
ATOM 1822 O O . LEU B 1 87 ? 4.75 14.805 2.039 1 88.44 87 LEU B O 1
ATOM 1826 N N . LYS B 1 88 ? 6.754 14.5 1.314 1 89.94 88 LYS B N 1
ATOM 1827 C CA . LYS B 1 88 ? 6.375 13.539 0.284 1 89.94 88 LYS B CA 1
ATOM 1828 C C . LYS B 1 88 ? 7.316 12.344 0.278 1 89.94 88 LYS B C 1
ATOM 1830 O O . LYS B 1 88 ? 8.438 12.43 -0.225 1 89.94 88 LYS B O 1
ATOM 1835 N N . GLU B 1 89 ? 6.824 11.234 0.829 1 90.19 89 GLU B N 1
ATOM 1836 C CA . GLU B 1 89 ? 7.68 10.062 0.946 1 90.19 89 GLU B CA 1
ATOM 1837 C C . GLU B 1 89 ? 7.293 8.992 -0.076 1 90.19 89 GLU B C 1
ATOM 1839 O O . GLU B 1 89 ? 8.039 8.031 -0.292 1 90.19 89 GLU B O 1
ATOM 1844 N N . PHE B 1 90 ? 6.09 9.125 -0.67 1 85.56 90 PHE B N 1
ATOM 1845 C CA . PHE B 1 90 ? 5.719 8.117 -1.655 1 85.56 90 PHE B CA 1
ATOM 1846 C C . PHE B 1 90 ? 4.902 8.742 -2.783 1 85.56 90 PHE B C 1
ATOM 1848 O O . PHE B 1 90 ? 4.371 9.844 -2.637 1 85.56 90 PHE B O 1
ATOM 1855 N N . SER B 1 91 ? 4.883 8.055 -3.881 1 85.88 91 SER B N 1
ATOM 1856 C CA . SER B 1 91 ? 4.066 8.367 -5.047 1 85.88 91 SER B CA 1
ATOM 1857 C C . SER B 1 91 ? 3.529 7.102 -5.703 1 85.88 91 SER B C 1
ATOM 1859 O O . SER B 1 91 ? 4.156 6.043 -5.625 1 85.88 91 SER B O 1
ATOM 1861 N N . VAL B 1 92 ? 2.383 7.281 -6.168 1 84.06 92 VAL B N 1
ATOM 1862 C CA . VAL B 1 92 ? 1.788 6.176 -6.914 1 84.06 92 VAL B CA 1
ATOM 1863 C C . VAL B 1 92 ? 2.299 6.191 -8.352 1 84.06 92 VAL B C 1
ATOM 1865 O O . VAL B 1 92 ? 1.959 7.086 -9.125 1 84.06 92 VAL B O 1
ATOM 1868 N N . LYS B 1 93 ? 3.061 5.203 -8.68 1 82.94 93 LYS B N 1
ATOM 1869 C CA . LYS B 1 93 ? 3.701 5.18 -9.992 1 82.94 93 LYS B CA 1
ATOM 1870 C C . LYS B 1 93 ? 3.152 4.047 -10.852 1 82.94 93 LYS B C 1
ATOM 1872 O O . LYS B 1 93 ? 2.561 3.098 -10.336 1 82.94 93 LYS B O 1
ATOM 1877 N N . SER B 1 94 ? 3.256 4.328 -12.086 1 88.62 94 SER B N 1
ATOM 1878 C CA . SER B 1 94 ? 2.906 3.26 -13.016 1 88.62 94 SER B CA 1
ATOM 1879 C C . SER B 1 94 ? 3.812 2.047 -12.836 1 88.62 94 SER B C 1
ATOM 1881 O O . SER B 1 94 ? 4.945 2.178 -12.367 1 88.62 94 SER B O 1
ATOM 1883 N N . PHE B 1 95 ? 3.287 0.886 -13.172 1 87.75 95 PHE B N 1
ATOM 1884 C CA . PHE B 1 95 ? 4.109 -0.318 -13.172 1 87.75 95 PHE B CA 1
ATOM 1885 C C . PHE B 1 95 ? 3.584 -1.333 -14.18 1 87.75 95 PHE B C 1
ATOM 1887 O O . PHE B 1 95 ? 2.455 -1.213 -14.656 1 87.75 95 PHE B O 1
ATOM 1894 N N . LYS B 1 96 ? 4.406 -2.303 -14.477 1 91.31 96 LYS B N 1
ATOM 1895 C CA . LYS B 1 96 ? 4.043 -3.455 -15.289 1 91.31 96 LYS B CA 1
ATOM 1896 C C . LYS B 1 96 ? 4.797 -4.703 -14.852 1 91.31 96 LYS B C 1
ATOM 1898 O O . LYS B 1 96 ? 6.023 -4.676 -14.695 1 91.31 96 LYS B O 1
ATOM 1903 N N . ARG B 1 97 ? 4.004 -5.703 -14.562 1 92.38 97 ARG B N 1
ATOM 1904 C CA . ARG B 1 97 ? 4.574 -7 -14.219 1 92.38 97 ARG B CA 1
ATOM 1905 C C . ARG B 1 97 ? 4.023 -8.102 -15.117 1 92.38 97 ARG B C 1
ATOM 1907 O O . ARG B 1 97 ? 2.846 -8.078 -15.477 1 92.38 97 ARG B O 1
ATOM 1914 N N . THR B 1 98 ? 4.906 -9.016 -15.43 1 93.62 98 THR B N 1
ATOM 1915 C CA . THR B 1 98 ? 4.492 -10.18 -16.203 1 93.62 98 THR B CA 1
ATOM 1916 C C . THR B 1 98 ? 4.941 -11.469 -15.516 1 93.62 98 THR B C 1
ATOM 1918 O O . THR B 1 98 ? 6.031 -11.523 -14.945 1 93.62 98 THR B O 1
ATOM 1921 N N . PHE B 1 99 ? 4.09 -12.461 -15.672 1 92.38 99 PHE B N 1
ATOM 1922 C CA . PHE B 1 99 ? 4.348 -13.75 -15.039 1 92.38 99 PHE B CA 1
ATOM 1923 C C . PHE B 1 99 ? 4.059 -14.891 -16 1 92.38 99 PHE B C 1
ATOM 1925 O O . PHE B 1 99 ? 3.016 -14.914 -16.656 1 92.38 99 PHE B O 1
ATOM 1932 N N . SER B 1 100 ? 4.961 -15.82 -16.062 1 93.5 100 SER B N 1
ATOM 1933 C CA . SER B 1 100 ? 4.684 -17.062 -16.781 1 93.5 100 SER B CA 1
ATOM 1934 C C . SER B 1 100 ? 3.902 -18.031 -15.914 1 93.5 100 SER B C 1
ATOM 1936 O O . SER B 1 100 ? 4.324 -18.375 -14.805 1 93.5 100 SER B O 1
ATOM 1938 N N . LEU B 1 101 ? 2.838 -18.5 -16.438 1 92.94 101 LEU B N 1
ATOM 1939 C CA . LEU B 1 101 ? 1.987 -19.406 -15.68 1 92.94 101 LEU B CA 1
ATOM 1940 C C . LEU B 1 101 ? 2.285 -20.859 -16.031 1 92.94 101 LEU B C 1
ATOM 1942 O O . LEU B 1 101 ? 2.359 -21.203 -17.219 1 92.94 101 LEU B O 1
ATOM 1946 N N . PRO B 1 102 ? 2.367 -21.641 -15.008 1 90.69 102 PRO B N 1
ATOM 1947 C CA . PRO B 1 102 ? 2.541 -23.062 -15.305 1 90.69 102 PRO B CA 1
ATOM 1948 C C . PRO B 1 102 ? 1.345 -23.672 -16.031 1 90.69 102 PRO B C 1
ATOM 1950 O O . PRO B 1 102 ? 0.221 -23.172 -15.898 1 90.69 102 PRO B O 1
ATOM 1953 N N . ASP B 1 103 ? 1.619 -24.797 -16.672 1 90.25 103 ASP B N 1
ATOM 1954 C CA . ASP B 1 103 ? 0.585 -25.469 -17.453 1 90.25 103 ASP B CA 1
ATOM 1955 C C . ASP B 1 103 ? -0.456 -26.125 -16.531 1 90.25 103 ASP B C 1
ATOM 1957 O O . ASP B 1 103 ? -1.562 -26.438 -16.969 1 90.25 103 ASP B O 1
ATOM 1961 N N . THR B 1 104 ? -0.163 -26.25 -15.391 1 90.81 104 THR B N 1
ATOM 1962 C CA . THR B 1 104 ? -1.035 -26.938 -14.438 1 90.81 104 THR B CA 1
ATOM 1963 C C . THR B 1 104 ? -2.148 -26 -13.969 1 90.81 104 THR B C 1
ATOM 1965 O O . THR B 1 104 ? -3.082 -26.438 -13.289 1 90.81 104 THR B O 1
ATOM 1968 N N . ILE B 1 105 ? -2.174 -24.797 -14.336 1 93.25 105 ILE B N 1
ATOM 1969 C CA . ILE B 1 105 ? -3.146 -23.812 -13.859 1 93.25 105 ILE B CA 1
ATOM 1970 C C . ILE B 1 105 ? -4.406 -23.875 -14.719 1 93.25 105 ILE B C 1
ATOM 1972 O O . ILE B 1 105 ? -4.32 -23.984 -15.945 1 93.25 105 ILE B O 1
ATOM 1976 N N . ASN B 1 106 ? -5.48 -23.922 -14.109 1 93.25 106 ASN B N 1
ATOM 1977 C CA . ASN B 1 106 ? -6.758 -23.75 -14.789 1 93.25 106 ASN B CA 1
ATOM 1978 C C . ASN B 1 106 ? -7.07 -22.281 -15.031 1 93.25 106 ASN B C 1
ATOM 1980 O O . ASN B 1 106 ? -7.633 -21.609 -14.156 1 93.25 106 ASN B O 1
ATOM 1984 N N . GLU B 1 107 ? -6.809 -21.734 -16.188 1 91.25 107 GLU B N 1
ATOM 1985 C CA . GLU B 1 107 ? -6.895 -20.312 -16.484 1 91.25 107 GLU B CA 1
ATOM 1986 C C . GLU B 1 107 ? -8.344 -19.828 -16.469 1 91.25 107 GLU B C 1
ATOM 1988 O O . GLU B 1 107 ? -8.609 -18.641 -16.266 1 91.25 107 GLU B O 1
ATOM 1993 N N . ASP B 1 108 ? -9.297 -20.719 -16.656 1 91.31 108 ASP B N 1
ATOM 1994 C CA . ASP B 1 108 ? -10.711 -20.375 -16.734 1 91.31 108 ASP B CA 1
ATOM 1995 C C . ASP B 1 108 ? -11.273 -20.094 -15.344 1 91.31 108 ASP B C 1
ATOM 1997 O O . ASP B 1 108 ? -12.367 -19.531 -15.211 1 91.31 108 ASP B O 1
ATOM 2001 N N . SER B 1 109 ? -10.523 -20.406 -14.359 1 93.56 109 SER B N 1
ATOM 2002 C CA . SER B 1 109 ? -11.055 -20.297 -13.008 1 93.56 109 SER B CA 1
ATOM 2003 C C . SER B 1 109 ? -10.258 -19.312 -12.172 1 93.56 109 SER B C 1
ATOM 2005 O O . SER B 1 109 ? -10.336 -19.312 -10.938 1 93.56 109 SER B O 1
ATOM 2007 N N . ILE B 1 110 ? -9.539 -18.547 -12.828 1 95.44 110 ILE B N 1
ATOM 2008 C CA . ILE B 1 110 ? -8.711 -17.578 -12.117 1 95.44 110 ILE B CA 1
ATOM 2009 C C . ILE B 1 110 ? -9.594 -16.531 -11.461 1 95.44 110 ILE B C 1
ATOM 2011 O O . ILE B 1 110 ? -10.547 -16.047 -12.07 1 95.44 110 ILE B O 1
ATOM 2015 N N . ASN B 1 111 ? -9.312 -16.266 -10.195 1 97.12 111 ASN B N 1
ATOM 2016 C CA . ASN B 1 111 ? -10 -15.211 -9.461 1 97.12 111 ASN B CA 1
ATOM 2017 C C . ASN B 1 111 ? -9.039 -14.086 -9.07 1 97.12 111 ASN B C 1
ATOM 2019 O O . ASN B 1 111 ? -7.906 -14.344 -8.664 1 97.12 111 ASN B O 1
ATOM 2023 N N . VAL B 1 112 ? -9.547 -12.852 -9.211 1 97.69 112 VAL B N 1
ATOM 2024 C CA . VAL B 1 112 ? -8.727 -11.68 -8.914 1 97.69 112 VAL B CA 1
ATOM 2025 C C . VAL B 1 112 ? -9.492 -10.742 -7.98 1 97.69 112 VAL B C 1
ATOM 2027 O O . VAL B 1 112 ? -10.664 -10.438 -8.219 1 97.69 112 VAL B O 1
ATOM 2030 N N . THR B 1 113 ? -8.883 -10.305 -6.938 1 97.94 113 THR B N 1
ATOM 2031 C CA . THR B 1 113 ? -9.469 -9.336 -6.02 1 97.94 113 THR B CA 1
ATOM 2032 C C . THR B 1 113 ? -8.484 -8.219 -5.707 1 97.94 113 THR B C 1
ATOM 2034 O O . THR B 1 113 ? -7.27 -8.422 -5.766 1 97.94 113 THR B O 1
ATOM 2037 N N . TYR B 1 114 ? -8.961 -7.051 -5.547 1 97.69 114 TYR B N 1
ATOM 2038 C CA . TYR B 1 114 ? -8.18 -5.918 -5.062 1 97.69 114 TYR B CA 1
ATOM 2039 C C . TYR B 1 114 ? -8.758 -5.379 -3.76 1 97.69 114 TYR B C 1
ATOM 2041 O O . TYR B 1 114 ? -9.867 -4.84 -3.736 1 97.69 114 TYR B O 1
ATOM 2049 N N . LYS B 1 115 ? -7.969 -5.562 -2.707 1 97 115 LYS B N 1
ATOM 2050 C CA . LYS B 1 115 ? -8.406 -5.137 -1.38 1 97 115 LYS B CA 1
ATOM 2051 C C . LYS B 1 115 ? -7.25 -4.539 -0.587 1 97 115 LYS B C 1
ATOM 2053 O O . LYS B 1 115 ? -6.156 -5.105 -0.544 1 97 115 LYS B O 1
ATOM 2058 N N . ASN B 1 116 ? -7.461 -3.334 -0.017 1 97.12 116 ASN B N 1
ATOM 2059 C CA . ASN B 1 116 ? -6.527 -2.689 0.9 1 97.12 116 ASN B CA 1
ATOM 2060 C C . ASN B 1 116 ? -5.141 -2.551 0.284 1 97.12 116 ASN B C 1
ATOM 2062 O O . ASN B 1 116 ? -4.133 -2.793 0.952 1 97.12 116 ASN B O 1
ATOM 2066 N N . GLY B 1 117 ? -5.156 -2.273 -1.012 1 96.81 117 GLY B N 1
ATOM 2067 C CA . GLY B 1 117 ? -3.916 -1.939 -1.694 1 96.81 117 GLY B CA 1
ATOM 2068 C C . GLY B 1 117 ? -3.172 -3.158 -2.211 1 96.81 117 GLY B C 1
ATOM 2069 O O . GLY B 1 117 ? -2.029 -3.051 -2.656 1 96.81 117 GLY B O 1
ATOM 2070 N N . VAL B 1 118 ? -3.787 -4.332 -2.1 1 97.12 118 VAL B N 1
ATOM 2071 C CA . VAL B 1 118 ? -3.154 -5.562 -2.562 1 97.12 118 VAL B CA 1
ATOM 2072 C C . VAL B 1 118 ? -4 -6.195 -3.666 1 97.12 118 VAL B C 1
ATOM 2074 O O . VAL B 1 118 ? -5.195 -6.438 -3.477 1 97.12 118 VAL B O 1
ATOM 2077 N N . LEU B 1 119 ? -3.422 -6.418 -4.781 1 97.88 119 LEU B N 1
ATOM 2078 C CA . LEU B 1 119 ? -4.039 -7.172 -5.867 1 97.88 119 LEU B CA 1
ATOM 2079 C C . LEU B 1 119 ? -3.711 -8.656 -5.75 1 97.88 119 LEU B C 1
ATOM 2081 O O . LEU B 1 119 ? -2.545 -9.047 -5.832 1 97.88 119 LEU B O 1
ATOM 2085 N N . LYS B 1 120 ? -4.742 -9.461 -5.617 1 98.06 120 LYS B N 1
ATOM 2086 C CA . LYS B 1 120 ? -4.531 -10.883 -5.34 1 98.06 120 LYS B CA 1
ATOM 2087 C C . LYS B 1 120 ? -5.125 -11.75 -6.445 1 98.06 120 LYS B C 1
ATOM 2089 O O . LYS B 1 120 ? -6.285 -11.586 -6.82 1 98.06 120 LYS B O 1
ATOM 2094 N N . PHE B 1 121 ? -4.348 -12.633 -6.977 1 97.88 121 PHE B N 1
ATOM 2095 C CA . PHE B 1 121 ? -4.785 -13.656 -7.922 1 97.88 121 PHE B CA 1
ATOM 2096 C C . PHE B 1 121 ? -4.824 -15.023 -7.258 1 97.88 121 PHE B C 1
ATOM 2098 O O . PHE B 1 121 ? -3.863 -15.422 -6.594 1 97.88 121 PHE B O 1
ATOM 2105 N N . THR B 1 122 ? -5.859 -15.703 -7.398 1 97.62 122 THR B N 1
ATOM 2106 C CA . THR B 1 122 ? -5.961 -17.125 -7.086 1 97.62 122 THR B CA 1
ATOM 2107 C C . THR B 1 122 ? -5.984 -17.953 -8.359 1 97.62 122 THR B C 1
ATOM 2109 O O . THR B 1 122 ? -6.871 -17.797 -9.203 1 97.62 122 THR B O 1
ATOM 2112 N N . LEU B 1 123 ? -5.004 -18.812 -8.469 1 96.81 123 LEU B N 1
ATOM 2113 C CA . LEU B 1 123 ? -4.797 -19.594 -9.68 1 96.81 123 LEU B CA 1
ATOM 2114 C C . LEU B 1 123 ? -4.922 -21.078 -9.398 1 96.81 123 LEU B C 1
ATOM 2116 O O . LEU B 1 123 ? -3.93 -21.75 -9.109 1 96.81 123 LEU B O 1
ATOM 2120 N N . PRO B 1 124 ? -6.117 -21.594 -9.578 1 96.5 124 PRO B N 1
ATOM 2121 C CA . PRO B 1 124 ? -6.34 -23 -9.258 1 96.5 124 PRO B CA 1
ATOM 2122 C C . PRO B 1 124 ? -5.598 -23.938 -10.203 1 96.5 124 PRO B C 1
ATOM 2124 O O . PRO B 1 124 ? -5.445 -23.641 -11.391 1 96.5 124 PRO B O 1
ATOM 2127 N N . LYS B 1 125 ? -5.219 -25.047 -9.664 1 93.75 125 LYS B N 1
ATOM 2128 C CA . LYS B 1 125 ? -4.613 -26.078 -10.492 1 93.75 125 LYS B CA 1
ATOM 2129 C C . LYS B 1 125 ? -5.68 -26.891 -11.227 1 93.75 125 LYS B C 1
ATOM 2131 O O . LYS B 1 125 ? -6.809 -27.016 -10.75 1 93.75 125 LYS B O 1
ATOM 2136 N N . LYS B 1 126 ? -5.219 -27.484 -12.32 1 93.25 126 LYS B N 1
ATOM 2137 C CA . LYS B 1 126 ? -6.113 -28.391 -13.039 1 93.25 126 LYS B CA 1
ATOM 2138 C C . LYS B 1 126 ? -6.395 -29.641 -12.227 1 93.25 126 LYS B C 1
ATOM 2140 O O . LYS B 1 126 ? -5.578 -30.047 -11.398 1 93.25 126 LYS B O 1
ATOM 2145 N N . GLU B 1 127 ? -7.539 -30.234 -12.5 1 86.19 127 GLU B N 1
ATOM 2146 C CA . GLU B 1 127 ? -7.941 -31.453 -11.789 1 86.19 127 GLU B CA 1
ATOM 2147 C C . GLU B 1 127 ? -6.879 -32.531 -11.906 1 86.19 127 GLU B C 1
ATOM 2149 O O . GLU B 1 127 ? -6.602 -33.25 -10.938 1 86.19 127 GLU B O 1
ATOM 2154 N N . GLU B 1 128 ? -6.297 -32.625 -13.062 1 83.25 128 GLU B N 1
ATOM 2155 C CA . GLU B 1 128 ? -5.301 -33.656 -13.312 1 83.25 128 GLU B CA 1
ATOM 2156 C C . GLU B 1 128 ? -4.039 -33.438 -12.492 1 83.25 128 GLU B C 1
ATOM 2158 O O . GLU B 1 128 ? -3.244 -34.344 -12.281 1 83.25 128 GLU B O 1
ATOM 2163 N N . ALA B 1 129 ? -3.891 -32.188 -12.094 1 75.75 129 ALA B N 1
ATOM 2164 C CA . ALA B 1 129 ? -2.68 -31.828 -11.359 1 75.75 129 ALA B CA 1
ATOM 2165 C C . ALA B 1 129 ? -2.889 -31.969 -9.852 1 75.75 129 ALA B C 1
ATOM 2167 O O . ALA B 1 129 ? -1.944 -31.828 -9.078 1 75.75 129 ALA B O 1
ATOM 2168 N N . LEU B 1 130 ? -4.102 -32.281 -9.469 1 76 130 LEU B N 1
ATOM 2169 C CA . LEU B 1 130 ? -4.406 -32.438 -8.047 1 76 130 LEU B CA 1
ATOM 2170 C C . LEU B 1 130 ? -3.939 -33.781 -7.535 1 76 130 LEU B C 1
ATOM 2172 O O . LEU B 1 130 ? -3.877 -34.75 -8.297 1 76 130 LEU B O 1
ATOM 2176 N N . PRO B 1 131 ? -3.4 -33.75 -6.352 1 72.12 131 PRO B N 1
ATOM 2177 C CA . PRO B 1 131 ? -2.906 -35.031 -5.836 1 72.12 131 PRO B CA 1
ATOM 2178 C C . PRO B 1 131 ? -3.953 -36.125 -5.914 1 72.12 131 PRO B C 1
ATOM 2180 O O . PRO B 1 131 ? -5.133 -35.906 -5.66 1 72.12 131 PRO B O 1
ATOM 2183 N N . LYS B 1 132 ? -3.525 -37.281 -6.641 1 68.75 132 LYS B N 1
ATOM 2184 C CA . LYS B 1 132 ? -4.395 -38.438 -6.77 1 68.75 132 LYS B CA 1
ATOM 2185 C C . LYS B 1 132 ? -4.547 -39.156 -5.438 1 68.75 132 LYS B C 1
ATOM 2187 O O . LYS B 1 132 ? -3.611 -39.219 -4.633 1 68.75 132 LYS B O 1
ATOM 2192 N N . PRO B 1 133 ? -5.895 -39.375 -5.184 1 64.69 133 PRO B N 1
ATOM 2193 C CA . PRO B 1 133 ? -6.098 -40.156 -3.961 1 64.69 133 PRO B CA 1
ATOM 2194 C C . PRO B 1 133 ? -5.27 -41.438 -3.934 1 64.69 133 PRO B C 1
ATOM 2196 O O . PRO B 1 133 ? -4.957 -42 -4.988 1 64.69 133 PRO B O 1
ATOM 2199 N N . LYS B 1 134 ? -4.461 -41.625 -2.82 1 64.12 134 LYS B N 1
ATOM 2200 C CA . LYS B 1 134 ? -3.639 -42.812 -2.596 1 64.12 134 LYS B CA 1
ATOM 2201 C C . LYS B 1 134 ? -4.414 -44.094 -2.908 1 64.12 134 LYS B C 1
ATOM 2203 O O . LYS B 1 134 ? -5.566 -44.25 -2.492 1 64.12 134 LYS B O 1
ATOM 2208 N N . ARG B 1 135 ? -3.984 -44.656 -3.998 1 65.94 135 ARG B N 1
ATOM 2209 C CA . ARG B 1 135 ? -4.605 -45.938 -4.332 1 65.94 135 ARG B CA 1
ATOM 2210 C C . ARG B 1 135 ? -4.281 -47 -3.281 1 65.94 135 ARG B C 1
ATOM 2212 O O . ARG B 1 135 ? -3.123 -47.156 -2.885 1 65.94 135 ARG B O 1
ATOM 2219 N N . LEU B 1 136 ? -5.289 -47.25 -2.541 1 62.59 136 LEU B N 1
ATOM 2220 C CA . LEU B 1 136 ? -5.113 -48.375 -1.645 1 62.59 136 LEU B CA 1
ATOM 2221 C C . LEU B 1 136 ? -4.945 -49.688 -2.434 1 62.59 136 LEU B C 1
ATOM 2223 O O . LEU B 1 136 ? -5.762 -50 -3.307 1 62.59 136 LEU B O 1
ATOM 2227 N N . ILE B 1 137 ? -3.721 -49.969 -2.574 1 63.41 137 ILE B N 1
ATOM 2228 C CA . ILE B 1 137 ? -3.521 -51.281 -3.217 1 63.41 137 ILE B CA 1
ATOM 2229 C C . ILE B 1 137 ? -3.906 -52.375 -2.252 1 63.41 137 ILE B C 1
ATOM 2231 O O . ILE B 1 137 ? -3.332 -52.5 -1.166 1 63.41 137 ILE B O 1
ATOM 2235 N N . GLU B 1 138 ? -5.066 -52.781 -2.346 1 59.94 138 GLU B N 1
ATOM 2236 C CA . GLU B 1 138 ? -5.457 -53.969 -1.559 1 59.94 138 GLU B CA 1
ATOM 2237 C C . GLU B 1 138 ? -4.715 -55.219 -2.02 1 59.94 138 GLU B C 1
ATOM 2239 O O . GLU B 1 138 ? -4.586 -55.469 -3.221 1 59.94 138 GLU B O 1
ATOM 2244 N N . ILE B 1 139 ? -3.707 -55.594 -1.203 1 65.38 139 ILE B N 1
ATOM 2245 C CA . ILE B 1 139 ? -3.076 -56.875 -1.467 1 65.38 139 ILE B CA 1
ATOM 2246 C C . ILE B 1 139 ? -4.129 -58 -1.437 1 65.38 139 ILE B C 1
ATOM 2248 O O . ILE B 1 139 ? -4.961 -58.031 -0.526 1 65.38 139 ILE B O 1
ATOM 2252 N N . ALA B 1 140 ? -4.32 -58.656 -2.617 1 59.66 140 ALA B N 1
ATOM 2253 C CA . ALA B 1 140 ? -5.164 -59.844 -2.6 1 59.66 140 ALA B CA 1
ATOM 2254 C C . ALA B 1 140 ? -4.621 -60.875 -1.622 1 59.66 140 ALA B C 1
ATOM 2256 O O . ALA B 1 140 ? -3.408 -61 -1.445 1 59.66 140 ALA B O 1
#

Organism: Cellulophaga lytica (strain ATCC 23178 / DSM 7489 / JCM 8516 / NBRC 14961 / NCIMB 1423 / VKM B-1433 / Cy l20) (NCBI:txid867900)

InterPro domains:
  IPR002068 Alpha crystallin/Hsp20 domain [PF00011] (38-139)
  IPR002068 Alpha crystallin/Hsp20 domain [PS01031] (27-140)
  IPR007052 CS domain [PS51203] (31-137)
  IPR008978 HSP20-like chaperone [G3DSA:2.60.40.790] (5-139)
  IPR008978 HSP20-like chaperone [SSF49764] (18-135)
  IPR031107 Small heat shock protein [PTHR11527] (33-139)

Sequence (280 aa):
MSLVKRNTVFPSLLNEILNTDWYGGLENNTSNTAPVNIKENEKDYTLELLAPGREKEDFNIEIDKNILSVSVLDEKVKTDVNEKFSLKEFSVKSFKRTFSLPDTINEDSINVTYKNGVLKFTLPKKEEALPKPKRLIEIAMSLVKRNTVFPSLLNEILNTDWYGGLENNTSNTAPVNIKENEKDYTLELLAPGREKEDFNIEIDKNILSVSVLDEKVKTDVNEKFSLKEFSVKSFKRTFSLPDTINEDSINVTYKNGVLKFTLPKKEEALPKPKRLIEIA

Nearest PDB structures (foldseek):
  5j7n-assembly1_A  TM=8.209E-01  e=3.341E-09  Xylella fastidiosa 9a5c
  3w1z-assembly1_B  TM=6.889E-01  e=3.341E-09  Schizosaccharomyces pombe 972h-
  3guf-assembly1_B  TM=8.213E-01  e=5.655E-08  Xanthomonas citri
  3w1z-assembly1_D  TM=7.844E-01  e=7.997E-08  Schizosaccharomyces pombe 972h-
  6ewn-assembly2_B  TM=8.170E-01  e=9.099E-06  Thermostichus vulcanus

Radius of gyration: 24.8 Å; Cα contacts (8 Å, |Δi|>4): 462; chains: 2; bounding box: 37×118×48 Å

Solvent-accessible surface area (backbone atoms only — not comparable to full-atom values): 16898 Å² total; per-residue (Å²): 135,85,78,72,75,76,78,80,57,66,45,75,73,70,68,66,56,74,82,67,76,76,77,77,72,81,64,78,72,69,54,64,58,63,41,41,33,30,36,54,57,83,57,32,34,37,40,36,33,53,47,48,75,55,56,78,82,55,56,46,75,46,76,56,95,51,29,40,37,40,34,36,68,55,63,80,66,73,66,53,84,77,66,48,62,81,39,75,61,68,77,81,68,40,33,69,48,59,35,42,52,64,86,48,45,33,76,92,62,52,43,75,50,73,52,28,11,29,39,36,36,40,37,31,44,29,77,88,64,34,83,70,79,80,75,76,75,75,80,130,134,84,76,73,77,77,79,83,51,72,54,55,66,80,67,61,57,71,83,65,76,75,76,78,72,78,66,76,72,70,57,65,58,63,41,41,33,32,35,54,59,80,58,31,35,39,41,36,32,51,48,47,76,53,56,79,83,54,55,46,75,47,75,56,96,50,30,41,36,40,34,35,68,53,62,83,71,70,64,52,83,77,66,49,62,81,38,75,61,69,78,79,68,41,32,66,50,55,35,51,51,65,87,49,44,32,77,91,62,54,42,76,48,76,54,27,12,29,38,36,36,40,38,31,45,29,77,88,62,36,83,71,77,81,75,77,74,75,80,128

Secondary structure (DSSP, 8-state):
---------------------S----------PPPEEEEE-SSEEEEEEE-TT--GGGEEEEEETTEEEEEE--------TT-EEEEE------EEEEEEPPTTB-GGG-EEEEETTEEEEEEEBPGGGSPPP-------/--------------------------------PPPEEEEE-SSEEEEEEE-TT--GGGEEEEEETTEEEEEE--------TT-EEEEE------EEEEEEPPTTB-GGG-EEEEETTEEEEEEEBPGGGSPPP-------

Foldseek 3Di:
DPPPVPDPCFDDCPLVLPDDPPPPDPPPSPRPAFDWDWDDDLWWIKIKTQAPPDDPVQWDWDDDPQKIKIWGQPDPPCVVVPDDDPDDDDDRHIYMDMTGHDPQWDPVPWDWDDDRRMIMIITTGDPVSHDDDPPPPPDD/DPPPVPDPCQCLPCLVLPDDPPPPDPPPCPSPAFDWDWDDDLWWIKIKTQAPPDDPVQWDWDDDPQKIKIWGQDDPPCVCVPDDDPDDDDDRHIYMDMGGHDPQWDPVPWDWDDDRRMIMIITTGDPVSHDDDPPPPPDD

pLDDT: mean 75.18, std 23.76, range [25.19, 98.12]